Protein AF-A0A8S8Y607-F1 (afdb_monomer_lite)

Foldseek 3Di:
DPPFQWAWEWEQDPVGIDTDIDGLVVQLVVQVVAPQKWKDWQNDTDHSVVSNVDDDDSPIYIYIYHHPPDPPPAQWAWEWEDDPVGTDTDIDHLVVQLVVLVVAPQKWKAWQNDTDDSVCSSVDDDDSPIHIYIYHHPQDDPPADWEFEWEQDPVGTDTDTDHLSVQLVVQVVAPQKWKDKPNDTDHSVCSVVDPDDRPIYIYIYGHPPDDPPD

pLDDT: mean 80.17, std 11.96, range [39.75, 93.69]

Structure (mmCIF, N/CA/C/O backbone):
data_AF-A0A8S8Y607-F1
#
_entry.id   AF-A0A8S8Y607-F1
#
loop_
_atom_site.group_PDB
_atom_site.id
_atom_site.type_symbol
_atom_site.label_atom_id
_atom_site.label_alt_id
_a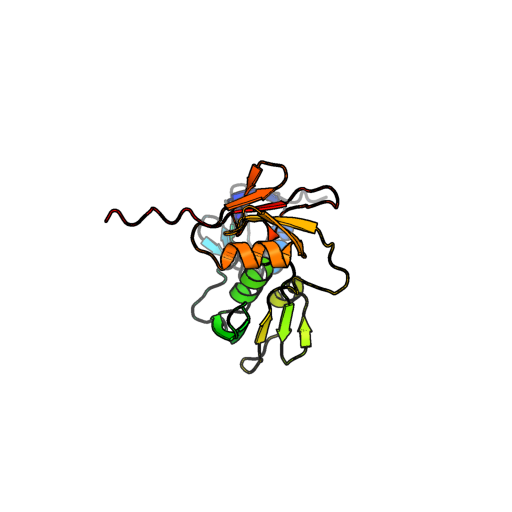tom_site.label_comp_id
_atom_site.label_asym_id
_atom_site.label_entity_id
_atom_site.label_seq_id
_atom_site.pdbx_PDB_ins_code
_atom_site.Cartn_x
_atom_site.Cartn_y
_atom_site.Cartn_z
_atom_site.occupancy
_atom_site.B_iso_or_equiv
_atom_site.auth_seq_id
_atom_site.auth_comp_id
_atom_site.auth_asym_id
_atom_site.auth_atom_id
_atom_site.pdbx_PDB_model_num
ATOM 1 N N . MET A 1 1 ? -14.374 25.260 38.589 1.00 39.75 1 MET A N 1
ATOM 2 C CA . MET A 1 1 ? -13.523 24.623 37.567 1.00 39.75 1 MET A CA 1
ATOM 3 C C . MET A 1 1 ? -13.148 23.270 38.139 1.00 39.75 1 MET A C 1
ATOM 5 O O . MET A 1 1 ? -12.442 23.243 39.138 1.00 39.75 1 MET A O 1
ATOM 9 N N . GLN A 1 2 ? -13.757 22.181 37.666 1.00 48.25 2 GLN A N 1
ATOM 10 C CA . GLN A 1 2 ? -13.318 20.843 38.071 1.00 48.25 2 GLN A CA 1
ATOM 11 C C . GLN A 1 2 ? -11.988 20.597 37.356 1.00 48.25 2 GLN A C 1
ATOM 13 O O . GLN A 1 2 ? -11.932 20.748 36.140 1.00 48.25 2 GLN A O 1
ATOM 18 N N . ASN A 1 3 ? -10.920 20.314 38.105 1.00 58.41 3 ASN A N 1
ATOM 19 C CA . ASN A 1 3 ? -9.689 19.809 37.502 1.00 58.41 3 ASN A CA 1
ATOM 20 C C . ASN A 1 3 ? -10.029 18.465 36.859 1.00 58.41 3 ASN A C 1
ATOM 22 O O . ASN A 1 3 ? -10.414 17.531 37.566 1.00 58.41 3 ASN A O 1
ATOM 26 N N . GLU A 1 4 ? -9.920 18.389 35.539 1.00 74.81 4 GLU A N 1
ATOM 27 C CA . GLU A 1 4 ? -10.047 17.134 34.812 1.00 74.81 4 GLU A CA 1
ATOM 28 C C . GLU A 1 4 ? -8.865 16.237 35.206 1.00 74.81 4 GLU A C 1
ATOM 30 O O . GLU A 1 4 ? -7.717 16.687 35.261 1.00 74.81 4 GLU A O 1
ATOM 35 N N . LYS A 1 5 ? -9.147 14.990 35.598 1.00 85.81 5 LYS A N 1
ATOM 36 C CA . LYS A 1 5 ? -8.093 14.039 35.964 1.00 85.81 5 LYS A CA 1
ATOM 37 C C . LYS A 1 5 ? -7.382 13.596 34.687 1.00 85.81 5 LYS A C 1
ATOM 39 O O . LYS A 1 5 ? -8.039 13.128 33.761 1.00 85.81 5 LYS A O 1
ATOM 44 N N . MET A 1 6 ? -6.058 13.720 34.680 1.00 89.81 6 MET A N 1
ATOM 45 C CA . MET A 1 6 ? -5.202 13.232 33.601 1.00 89.81 6 MET A CA 1
ATOM 46 C C . MET A 1 6 ? -4.661 11.853 33.956 1.00 89.81 6 MET A C 1
ATOM 48 O O . MET A 1 6 ? -4.299 11.604 35.109 1.00 89.81 6 MET A O 1
ATOM 52 N N . PHE A 1 7 ? -4.585 10.982 32.958 1.00 91.62 7 PHE A N 1
ATOM 53 C CA . PHE A 1 7 ? -4.083 9.623 33.082 1.00 91.62 7 PHE A CA 1
ATOM 54 C C . PHE A 1 7 ? -2.923 9.411 32.123 1.00 91.62 7 PHE A C 1
ATOM 56 O O . PHE A 1 7 ? -2.912 9.946 31.017 1.00 91.62 7 PHE A O 1
ATOM 63 N N . GLU A 1 8 ? -1.951 8.618 32.556 1.00 92.00 8 GLU A N 1
ATOM 64 C CA . GLU A 1 8 ? -0.870 8.147 31.703 1.00 92.00 8 GLU A CA 1
ATOM 65 C C . GLU A 1 8 ? -1.365 6.938 30.903 1.00 92.00 8 GLU A C 1
ATOM 67 O O . GLU A 1 8 ? -1.753 5.914 31.470 1.00 92.00 8 GLU A O 1
ATOM 72 N N . VAL A 1 9 ? -1.395 7.086 29.582 1.00 92.00 9 VAL A N 1
ATOM 73 C CA . VAL A 1 9 ? -1.952 6.102 28.656 1.00 92.00 9 VAL A CA 1
ATOM 74 C C . VAL A 1 9 ? -0.856 5.641 27.719 1.00 92.00 9 VAL A C 1
ATOM 76 O O . VAL A 1 9 ? -0.273 6.434 26.981 1.00 92.00 9 VAL A O 1
ATOM 79 N N . GLU A 1 10 ? -0.585 4.346 27.746 1.00 92.19 10 GLU A N 1
ATOM 80 C CA . GLU A 1 10 ? 0.323 3.693 26.812 1.00 92.19 10 GLU A CA 1
ATOM 81 C C . GLU A 1 10 ? -0.476 3.306 25.556 1.00 92.19 10 GLU A C 1
ATOM 83 O O . GLU A 1 10 ? -1.469 2.584 25.631 1.00 92.19 10 GLU A O 1
ATOM 88 N N . ILE A 1 11 ? -0.081 3.835 24.404 1.00 87.69 11 ILE A N 1
ATOM 89 C CA . ILE A 1 11 ? -0.738 3.660 23.112 1.00 87.69 11 ILE A CA 1
ATOM 90 C C . ILE A 1 11 ? 0.178 2.830 22.231 1.00 87.69 11 ILE A C 1
ATOM 92 O O . ILE A 1 11 ? 1.321 3.218 21.986 1.00 87.69 11 ILE A O 1
ATOM 96 N N . ALA A 1 12 ? -0.333 1.708 21.742 1.00 82.50 12 ALA A N 1
ATOM 97 C CA . ALA A 1 12 ? 0.341 0.949 20.703 1.00 82.50 12 ALA A CA 1
ATOM 98 C C . ALA A 1 12 ? -0.047 1.485 19.314 1.00 82.50 12 ALA A C 1
ATOM 100 O O . ALA A 1 12 ? -1.210 1.787 19.049 1.00 82.50 12 ALA A O 1
ATOM 101 N N . ASP A 1 13 ? 0.930 1.584 18.421 1.00 71.44 13 ASP A N 1
ATOM 102 C CA . ASP A 1 13 ? 0.754 1.885 17.003 1.00 71.44 13 ASP A CA 1
ATOM 103 C C . ASP A 1 13 ? 1.782 1.107 16.157 1.00 71.44 13 ASP A C 1
ATOM 105 O O . ASP A 1 13 ? 2.562 0.304 16.675 1.00 71.44 13 ASP A O 1
ATOM 109 N N . ALA A 1 14 ? 1.783 1.321 14.838 1.00 62.78 14 ALA A N 1
ATOM 110 C CA . ALA A 1 14 ? 2.696 0.639 13.916 1.00 62.78 14 ALA A CA 1
ATOM 111 C C . ALA A 1 14 ? 4.191 0.934 14.176 1.00 62.78 14 ALA A C 1
ATOM 113 O O . ALA A 1 14 ? 5.053 0.181 13.725 1.00 62.78 14 ALA A O 1
ATOM 114 N N . SER A 1 15 ? 4.513 2.014 14.897 1.00 67.50 15 SER A N 1
ATOM 115 C CA . SER A 1 15 ? 5.878 2.404 15.267 1.00 67.50 15 SER A CA 1
ATOM 116 C C . SER A 1 15 ? 6.326 1.861 16.631 1.00 67.50 15 SER A C 1
ATOM 118 O O . SER A 1 15 ? 7.519 1.906 16.943 1.00 67.50 15 SER A O 1
ATOM 120 N N . GLY A 1 16 ? 5.406 1.309 17.430 1.00 74.94 16 GLY A N 1
ATOM 121 C CA . GLY A 1 16 ? 5.688 0.720 18.737 1.00 74.94 16 GLY A CA 1
ATOM 122 C C . GLY A 1 16 ? 4.728 1.197 19.826 1.00 74.94 16 GLY A C 1
ATOM 123 O O . GLY A 1 16 ? 3.531 1.327 19.598 1.00 74.94 16 GLY A O 1
ATOM 124 N N . HIS A 1 17 ? 5.255 1.410 21.037 1.00 83.81 17 HIS A N 1
ATOM 125 C CA . HIS A 1 17 ? 4.486 1.907 22.181 1.00 83.81 17 HIS A CA 1
ATOM 126 C C . HIS A 1 17 ? 4.892 3.352 22.477 1.00 83.81 17 HIS A C 1
ATOM 128 O O . HIS A 1 17 ? 6.081 3.651 22.613 1.00 83.81 17 HIS A O 1
ATOM 134 N N . SER A 1 18 ? 3.909 4.235 22.613 1.00 86.75 18 SER A N 1
ATOM 135 C CA . SER A 1 18 ? 4.084 5.614 23.066 1.00 86.75 18 SER A CA 1
ATOM 136 C C . SER A 1 18 ? 3.295 5.845 24.349 1.00 86.75 18 SER A C 1
ATOM 138 O O . SER A 1 18 ? 2.297 5.178 24.592 1.00 86.75 18 SER A O 1
ATOM 140 N N . THR A 1 19 ? 3.726 6.789 25.180 1.00 91.25 19 THR A N 1
ATOM 141 C CA . THR A 1 19 ? 3.000 7.146 26.402 1.00 91.25 19 THR A CA 1
ATOM 142 C C . THR A 1 19 ? 2.546 8.591 26.321 1.00 91.25 19 THR A C 1
ATOM 144 O O . THR A 1 19 ? 3.351 9.488 26.071 1.00 91.25 19 THR A O 1
ATOM 147 N N . VAL A 1 20 ? 1.253 8.820 26.529 1.00 91.06 20 VAL A N 1
ATOM 148 C CA . VAL A 1 20 ? 0.612 10.131 26.404 1.00 91.06 20 VAL A CA 1
ATOM 149 C C . VAL A 1 20 ? -0.239 10.390 27.638 1.00 91.06 20 VAL A C 1
ATOM 151 O O . VAL A 1 20 ? -0.876 9.478 28.158 1.00 91.06 20 VAL A O 1
ATOM 154 N N . GLN A 1 21 ? -0.261 11.636 28.111 1.00 91.62 21 GLN A N 1
ATOM 155 C CA . GLN A 1 21 ? -1.230 12.042 29.122 1.00 91.62 21 GLN A CA 1
ATOM 156 C C . GLN A 1 21 ? -2.506 12.545 28.469 1.00 91.62 21 GLN A C 1
ATOM 158 O O . GLN A 1 21 ? -2.448 13.427 27.615 1.00 91.62 21 GLN A O 1
ATOM 163 N N . MET A 1 22 ? -3.638 11.999 28.894 1.00 91.44 22 MET A N 1
ATOM 164 C CA . MET A 1 22 ? -4.950 12.376 28.379 1.00 91.44 22 MET A CA 1
ATOM 165 C C . MET A 1 22 ? -6.030 12.237 29.452 1.00 91.44 22 MET A C 1
ATOM 167 O O . MET A 1 22 ? -5.858 11.519 30.444 1.00 91.44 22 MET A O 1
ATOM 171 N N . SER A 1 23 ? -7.127 12.960 29.275 1.00 91.44 23 SER A N 1
ATOM 172 C CA . SER A 1 23 ? -8.298 12.881 30.136 1.00 91.44 23 SER A CA 1
ATOM 173 C C . SER A 1 23 ? -9.105 11.610 29.861 1.00 91.44 23 SER A C 1
ATOM 175 O O . SER A 1 23 ? -8.978 10.972 28.818 1.00 91.44 23 SER A O 1
ATOM 177 N N . GLN A 1 24 ? -9.974 11.232 30.798 1.00 89.56 24 GLN A N 1
ATOM 178 C CA . GLN A 1 24 ? -10.873 10.085 30.623 1.00 89.56 24 GLN A CA 1
ATOM 179 C C . GLN A 1 24 ? -11.760 10.208 29.374 1.00 89.56 24 GLN A C 1
ATOM 181 O O . GLN A 1 24 ? -12.001 9.212 28.692 1.00 89.56 24 GLN A O 1
ATOM 186 N N . ASN A 1 25 ? -12.205 11.426 29.055 1.00 88.50 25 ASN A N 1
ATOM 187 C CA . ASN A 1 25 ? -13.008 11.687 27.864 1.00 88.50 25 ASN A CA 1
ATOM 188 C C . ASN A 1 25 ? -12.175 11.506 26.592 1.00 88.50 25 ASN A C 1
ATOM 190 O O . ASN A 1 25 ? -12.620 10.831 25.670 1.00 88.50 25 ASN A O 1
ATOM 194 N N . GLU A 1 26 ? -10.946 12.026 26.571 1.00 89.81 26 GLU A N 1
ATOM 195 C CA . GLU A 1 26 ? -10.028 11.870 25.436 1.00 89.81 26 GLU A CA 1
ATOM 196 C C . GLU A 1 26 ? -9.687 10.393 25.172 1.00 89.81 26 GLU A C 1
ATOM 198 O O . GLU A 1 26 ? -9.604 9.974 24.018 1.00 89.81 26 GLU A O 1
ATOM 203 N N . ILE A 1 27 ? -9.553 9.574 26.224 1.00 89.38 27 ILE A N 1
ATOM 204 C CA . ILE A 1 27 ? -9.366 8.117 26.093 1.00 89.38 27 ILE A CA 1
ATOM 205 C C . ILE A 1 27 ? -10.571 7.487 25.399 1.00 89.38 27 ILE A C 1
ATOM 207 O O . ILE A 1 27 ? -10.403 6.721 24.449 1.00 89.38 27 ILE A O 1
ATOM 211 N N . ALA A 1 28 ? -11.780 7.794 25.878 1.00 88.12 28 ALA A N 1
ATOM 212 C CA . ALA A 1 28 ? -13.013 7.249 25.325 1.00 88.12 28 ALA A CA 1
ATOM 213 C C . ALA A 1 28 ? -13.214 7.692 23.868 1.00 88.12 28 ALA A C 1
ATOM 215 O O . ALA A 1 28 ? -13.552 6.871 23.018 1.00 88.12 28 ALA A O 1
ATOM 216 N N . GLU A 1 29 ? -12.962 8.961 23.549 1.00 87.62 29 GLU A N 1
ATOM 217 C CA . GLU A 1 29 ? -13.025 9.471 22.178 1.00 87.62 29 GLU A CA 1
ATOM 218 C C . GLU A 1 29 ? -12.033 8.749 21.270 1.00 87.62 29 GLU A C 1
ATOM 220 O O . GLU A 1 29 ? -12.426 8.226 20.227 1.00 87.62 29 GLU A O 1
ATOM 225 N N . LYS A 1 30 ? -10.767 8.637 21.686 1.00 85.94 30 LYS A N 1
ATOM 226 C CA . LYS A 1 30 ? -9.731 7.984 20.882 1.00 85.94 30 LYS A CA 1
ATOM 227 C C . LYS A 1 30 ? -10.024 6.499 20.654 1.00 85.94 30 LYS A C 1
ATOM 229 O O . LYS A 1 30 ? -9.826 5.991 19.551 1.00 85.94 30 LYS A O 1
ATOM 234 N N . ALA A 1 31 ? -10.541 5.818 21.676 1.00 84.31 31 ALA A N 1
ATOM 235 C CA . ALA A 1 31 ? -10.954 4.422 21.583 1.00 84.31 31 ALA A CA 1
ATOM 236 C C . ALA A 1 31 ? -12.177 4.220 20.669 1.00 84.31 31 ALA A C 1
ATOM 238 O O . ALA A 1 31 ? -12.252 3.202 19.992 1.00 84.31 31 ALA A O 1
ATOM 239 N N . ASN A 1 32 ? -13.108 5.180 20.611 1.00 82.19 32 ASN A N 1
ATOM 240 C CA . ASN A 1 32 ? -14.267 5.124 19.710 1.00 82.19 32 ASN A CA 1
ATOM 241 C C . ASN A 1 32 ? -13.932 5.528 18.264 1.00 82.19 32 ASN A C 1
ATOM 243 O O . ASN A 1 32 ? -14.584 5.053 17.339 1.00 82.19 32 ASN A O 1
ATOM 247 N N . GLN A 1 33 ? -12.930 6.387 18.053 1.00 78.69 33 GLN A N 1
ATOM 248 C CA . GLN A 1 33 ? -12.464 6.781 16.716 1.00 78.69 33 GLN A CA 1
ATOM 249 C C . GLN A 1 33 ? -11.759 5.639 15.978 1.00 78.69 33 GLN A C 1
ATOM 251 O O . GLN A 1 33 ? -11.760 5.607 14.751 1.00 78.69 33 GLN A O 1
ATOM 256 N N . THR A 1 34 ? -11.154 4.705 16.713 1.00 68.50 34 THR A N 1
ATOM 257 C CA . THR A 1 34 ? -10.397 3.598 16.124 1.00 68.50 34 THR A CA 1
ATOM 258 C C . THR A 1 34 ? -11.233 2.325 16.168 1.00 68.50 34 THR A C 1
ATOM 260 O O . THR A 1 34 ? -11.416 1.716 17.223 1.00 68.50 34 THR A O 1
ATOM 263 N N . GLN A 1 35 ? -11.761 1.905 15.017 1.00 66.56 35 GLN A N 1
ATOM 264 C CA . GLN A 1 35 ? -12.610 0.719 14.955 1.00 66.56 35 GLN A CA 1
ATOM 265 C C . GLN A 1 35 ? -11.850 -0.530 15.428 1.00 66.56 35 GLN A C 1
ATOM 267 O O . GLN A 1 35 ? -10.749 -0.831 14.972 1.00 66.56 35 GLN A O 1
ATOM 272 N N . GLY A 1 36 ? -12.444 -1.255 16.379 1.00 69.00 36 GLY A N 1
ATOM 273 C CA . GLY A 1 36 ? -11.864 -2.476 16.938 1.00 69.00 36 GLY A CA 1
ATOM 274 C C . GLY A 1 36 ? -10.778 -2.260 17.995 1.00 69.00 36 GLY A C 1
ATOM 275 O O . GLY A 1 36 ? -10.219 -3.253 18.454 1.00 69.00 36 GLY A O 1
ATOM 276 N N . SER A 1 37 ? -10.488 -1.020 18.411 1.00 79.06 37 SER A N 1
ATOM 277 C CA . SER A 1 37 ? -9.513 -0.756 19.473 1.00 79.06 37 SER A CA 1
ATOM 278 C C . SER A 1 37 ? -9.870 -1.435 20.791 1.00 79.06 37 SER A C 1
ATOM 280 O O . SER A 1 37 ? -11.026 -1.476 21.213 1.00 79.06 37 SER A O 1
ATOM 282 N N . TRP A 1 38 ? -8.847 -1.955 21.464 1.00 84.94 38 TRP A N 1
ATOM 283 C CA . TRP A 1 38 ? -8.974 -2.571 22.780 1.00 84.94 38 TRP A CA 1
ATOM 284 C C . TRP A 1 38 ? -8.382 -1.645 23.820 1.00 84.94 38 TRP A C 1
ATOM 286 O O . TRP A 1 38 ? -7.246 -1.194 23.678 1.00 84.94 38 TRP A O 1
ATOM 296 N N . VAL A 1 39 ? -9.123 -1.398 24.894 1.00 90.00 39 VAL A N 1
ATOM 297 C CA . VAL A 1 39 ? -8.599 -0.631 26.016 1.00 90.00 39 VAL A CA 1
ATOM 298 C C . VAL A 1 39 ? -8.455 -1.537 27.219 1.00 90.00 39 VAL A C 1
ATOM 300 O O . VAL A 1 39 ? -9.387 -2.236 27.604 1.00 90.00 39 VAL A O 1
ATOM 303 N N . PHE A 1 40 ? -7.275 -1.520 27.823 1.00 91.44 40 PHE A N 1
ATOM 304 C CA . PHE A 1 40 ? -7.005 -2.217 29.064 1.00 91.44 40 PHE A CA 1
ATOM 305 C C . PHE A 1 40 ? -6.885 -1.213 30.196 1.00 91.44 40 PHE A C 1
ATOM 307 O O . PHE A 1 40 ? -6.100 -0.270 30.106 1.00 91.44 40 PHE A O 1
ATOM 314 N N . VAL A 1 41 ? -7.606 -1.455 31.284 1.00 92.19 41 VAL A N 1
ATOM 315 C CA . VAL A 1 41 ? -7.437 -0.739 32.547 1.00 92.19 41 VAL A CA 1
ATOM 316 C C . VAL A 1 41 ? -7.004 -1.749 33.595 1.00 92.19 41 VAL A C 1
ATOM 318 O O . VAL A 1 41 ? -7.711 -2.720 33.850 1.00 92.19 41 VAL A O 1
ATOM 321 N N . ASN A 1 42 ? -5.824 -1.549 34.184 1.00 90.88 42 ASN A N 1
ATOM 322 C CA . ASN A 1 42 ? -5.221 -2.482 35.144 1.00 90.88 42 ASN A CA 1
ATOM 323 C C . ASN A 1 42 ? -5.214 -3.931 34.621 1.00 90.88 42 ASN A C 1
ATOM 325 O O . ASN A 1 42 ? -5.592 -4.867 35.320 1.00 90.88 42 ASN A O 1
ATOM 329 N N . ASP A 1 43 ? -4.809 -4.087 33.358 1.00 89.69 43 ASP A N 1
ATOM 330 C CA . ASP A 1 43 ? -4.714 -5.360 32.633 1.00 89.69 43 ASP A CA 1
ATOM 331 C C . ASP A 1 43 ? -6.056 -6.068 32.363 1.00 89.69 43 ASP A C 1
ATOM 333 O O . ASP A 1 43 ? -6.071 -7.181 31.837 1.00 89.69 43 ASP A O 1
ATOM 337 N N . GLN A 1 44 ? -7.187 -5.416 32.643 1.00 87.50 44 GLN A N 1
ATOM 338 C CA . GLN A 1 44 ? -8.517 -5.896 32.273 1.00 87.50 44 GLN A CA 1
ATOM 339 C C . GLN A 1 44 ? -9.013 -5.192 31.017 1.00 87.50 44 GLN A C 1
ATOM 341 O O . GLN A 1 44 ? -8.921 -3.972 30.920 1.00 87.50 44 GLN A O 1
ATOM 346 N N . LEU A 1 45 ? -9.555 -5.959 30.070 1.00 88.56 45 LEU A N 1
ATOM 347 C CA . LEU A 1 45 ? -10.177 -5.417 28.866 1.00 88.56 45 LEU A CA 1
ATOM 348 C C . LEU A 1 45 ? -11.488 -4.706 29.229 1.00 88.56 45 LEU A C 1
ATOM 350 O O . LEU A 1 45 ? -12.353 -5.293 29.880 1.00 88.56 45 LEU A O 1
ATOM 354 N N . VAL A 1 46 ? -11.629 -3.462 28.782 1.00 88.38 46 VAL A N 1
ATOM 355 C CA . VAL A 1 46 ? -12.791 -2.594 28.997 1.00 88.38 46 VAL A CA 1
ATOM 356 C C . VAL A 1 46 ? -13.258 -2.069 27.641 1.00 88.38 46 VAL A C 1
ATOM 358 O O . VAL A 1 46 ? -12.439 -1.758 26.772 1.00 88.38 46 VAL A O 1
ATOM 361 N N . SER A 1 47 ? -14.573 -1.986 27.434 1.00 82.38 47 SER A N 1
ATOM 362 C CA . SER A 1 47 ? -15.114 -1.409 26.203 1.00 82.38 47 SER A CA 1
ATOM 363 C C . SER A 1 47 ? -14.920 0.112 26.178 1.00 82.38 47 SER A C 1
ATOM 365 O O . SER A 1 47 ? -14.936 0.770 27.218 1.00 82.38 47 SER A O 1
ATOM 367 N N . ALA A 1 48 ? -14.770 0.694 24.986 1.00 77.50 48 ALA A N 1
ATOM 368 C CA . ALA A 1 48 ? -14.616 2.143 24.828 1.00 77.50 48 ALA A CA 1
ATOM 369 C C . ALA A 1 48 ? -15.801 2.938 25.414 1.00 77.50 48 ALA A C 1
ATOM 371 O O . ALA A 1 48 ? -15.619 4.050 25.906 1.00 77.50 48 ALA A O 1
ATOM 372 N N . THR A 1 49 ? -17.006 2.360 25.387 1.00 78.69 49 THR A N 1
ATOM 373 C CA . THR A 1 49 ? -18.222 2.962 25.947 1.00 78.69 49 THR A CA 1
ATOM 374 C C . THR A 1 49 ? -18.209 2.954 27.474 1.00 78.69 49 THR A C 1
ATOM 376 O O . THR A 1 49 ? -18.555 3.959 28.089 1.00 78.69 49 THR A O 1
ATOM 379 N N . ASP A 1 50 ? -17.740 1.866 28.091 1.00 85.25 50 ASP A N 1
ATOM 380 C CA . ASP A 1 50 ? -17.729 1.729 29.552 1.00 85.25 50 ASP A CA 1
ATOM 381 C C . ASP A 1 50 ? -16.683 2.636 30.215 1.00 85.25 50 ASP A C 1
ATOM 383 O O . ASP A 1 50 ? -16.843 3.027 31.372 1.00 85.25 50 ASP A O 1
ATOM 387 N N . ILE A 1 51 ? -15.624 3.020 29.490 1.00 85.38 51 ILE A N 1
ATOM 388 C CA . ILE A 1 51 ? -14.573 3.903 30.017 1.00 85.38 51 ILE A CA 1
ATOM 389 C C . ILE A 1 51 ? -15.129 5.236 30.475 1.00 85.38 51 ILE A C 1
ATOM 391 O O . ILE A 1 51 ? -14.697 5.712 31.518 1.00 85.38 51 ILE A O 1
ATOM 395 N N . ALA A 1 52 ? 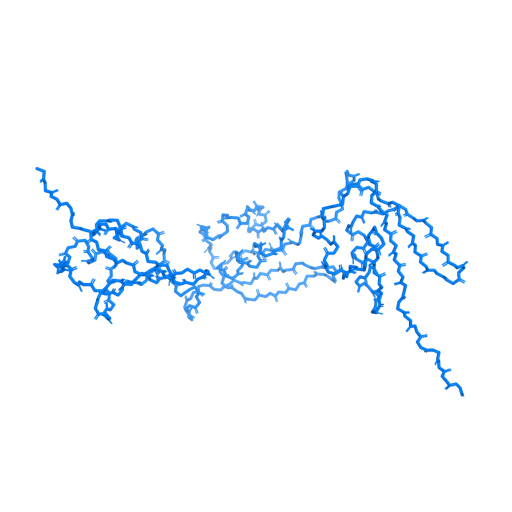-16.059 5.840 29.735 1.00 81.94 52 ALA A N 1
ATOM 396 C CA . ALA A 1 52 ? -16.583 7.165 30.066 1.00 81.94 52 ALA A CA 1
ATOM 397 C C . ALA A 1 52 ? -17.297 7.189 31.431 1.00 81.94 52 ALA A C 1
ATOM 399 O O . ALA A 1 52 ? -17.299 8.212 32.114 1.00 81.94 52 ALA A O 1
ATOM 400 N N . GLU A 1 53 ? -17.855 6.052 31.851 1.00 84.31 53 GLU A N 1
ATOM 401 C CA . GLU A 1 53 ? -18.601 5.907 33.105 1.00 84.31 53 GLU A CA 1
ATOM 402 C C . GLU A 1 53 ? -17.789 5.214 34.212 1.00 84.31 53 GLU A C 1
ATOM 404 O O . GLU A 1 53 ? -18.219 5.152 35.368 1.00 84.31 53 GLU A O 1
ATOM 409 N N . MET A 1 54 ? -16.596 4.702 33.892 1.00 86.19 54 MET A N 1
ATOM 410 C CA . MET A 1 54 ? -15.785 3.948 34.839 1.00 86.19 54 MET A CA 1
ATOM 411 C C . MET A 1 54 ? -15.181 4.849 35.922 1.00 86.19 54 MET A C 1
ATOM 413 O O . MET A 1 54 ? -14.690 5.949 35.665 1.00 86.19 54 MET A O 1
ATOM 417 N N . ASN A 1 55 ? -15.153 4.363 37.163 1.00 86.75 55 ASN A N 1
ATOM 418 C CA . ASN A 1 55 ? -14.478 5.072 38.247 1.00 86.75 55 ASN A CA 1
ATOM 419 C C . ASN A 1 55 ? -12.964 4.819 38.189 1.00 86.75 55 ASN A C 1
ATOM 421 O O . ASN A 1 55 ? -12.465 3.856 38.770 1.00 86.75 55 ASN A O 1
ATOM 425 N N . LEU A 1 56 ? -12.243 5.684 37.475 1.00 85.38 56 LEU A N 1
ATOM 426 C CA . LEU A 1 56 ? -10.792 5.608 37.344 1.00 85.38 56 LEU A CA 1
ATOM 427 C C . LEU A 1 56 ? -10.073 6.253 38.541 1.00 85.38 56 LEU A C 1
ATOM 429 O O . LEU A 1 56 ? -10.278 7.424 38.894 1.00 85.38 56 LEU A O 1
ATOM 433 N N . GLU A 1 57 ? -9.162 5.490 39.140 1.00 86.56 57 GLU A N 1
ATOM 434 C CA . GLU A 1 57 ? -8.238 5.984 40.160 1.00 86.56 57 GLU A CA 1
ATOM 435 C C . GLU A 1 57 ? -6.994 6.601 39.512 1.00 86.56 57 GLU A C 1
ATOM 437 O O . GLU A 1 57 ? -6.568 6.168 38.444 1.00 86.56 57 GLU A O 1
ATOM 442 N N . ALA A 1 58 ? -6.369 7.582 40.170 1.00 78.88 58 ALA A N 1
ATOM 443 C CA . ALA A 1 58 ? -5.216 8.312 39.624 1.00 78.88 58 ALA A CA 1
ATOM 444 C C . ALA A 1 58 ? -3.986 7.426 39.320 1.00 78.88 58 ALA A C 1
ATOM 446 O O . ALA A 1 58 ? -3.106 7.849 38.582 1.00 78.88 58 ALA A O 1
ATOM 447 N N . GLY A 1 59 ? -3.922 6.215 39.886 1.00 81.69 59 GLY A N 1
ATOM 448 C CA . GLY A 1 59 ? -2.871 5.226 39.621 1.00 81.69 59 GLY A CA 1
ATOM 449 C C . GLY A 1 59 ? -3.265 4.133 38.626 1.00 81.69 59 GLY A C 1
ATOM 450 O O . GLY A 1 59 ? -2.566 3.127 38.541 1.00 81.69 59 GLY A O 1
ATOM 451 N N . SER A 1 60 ? -4.393 4.277 37.924 1.00 88.50 60 SER A N 1
ATOM 452 C CA . SER A 1 60 ? -4.851 3.269 36.963 1.00 88.50 60 SER A CA 1
ATOM 453 C C . SER A 1 60 ? -3.882 3.185 35.788 1.00 88.50 60 SER A C 1
ATOM 455 O O . SER A 1 60 ? -3.589 4.198 35.155 1.00 88.50 60 SER A O 1
ATOM 457 N N . ARG A 1 61 ? -3.414 1.976 35.466 1.00 90.62 61 ARG A N 1
ATOM 458 C CA . ARG A 1 61 ? -2.616 1.736 34.261 1.00 90.62 61 ARG A CA 1
ATOM 459 C C . ARG A 1 61 ? -3.555 1.564 33.079 1.00 90.62 61 ARG A C 1
ATOM 461 O O . ARG A 1 61 ? -4.326 0.605 33.061 1.00 90.62 61 ARG A O 1
ATOM 468 N N . ILE A 1 62 ? -3.461 2.450 32.094 1.00 92.31 62 ILE A N 1
ATOM 469 C CA . ILE A 1 62 ? -4.322 2.419 30.912 1.00 92.31 62 ILE A CA 1
ATOM 470 C C . ILE A 1 62 ? -3.472 2.106 29.682 1.00 92.31 62 ILE A C 1
ATOM 472 O O . ILE A 1 62 ? -2.441 2.739 29.453 1.00 92.31 62 ILE A O 1
ATOM 476 N N . ARG A 1 63 ? -3.899 1.113 28.899 1.00 90.88 63 ARG A N 1
ATOM 477 C CA . ARG A 1 63 ? -3.288 0.757 27.614 1.00 90.88 63 ARG A CA 1
ATOM 478 C C . ARG A 1 63 ? -4.331 0.790 26.513 1.00 90.88 63 ARG A C 1
ATOM 480 O O . ARG A 1 63 ? -5.353 0.121 26.632 1.00 90.88 63 ARG A O 1
ATOM 487 N N . LEU A 1 64 ? -4.065 1.537 25.451 1.00 88.88 64 LEU A N 1
ATOM 488 C CA . LEU A 1 64 ? -4.896 1.593 24.257 1.00 88.88 64 LEU A CA 1
ATOM 489 C C . LEU A 1 64 ? -4.181 0.839 23.138 1.00 88.88 64 LEU A C 1
ATOM 491 O O . LEU A 1 64 ? -3.100 1.225 22.697 1.00 88.88 64 LEU A O 1
ATOM 495 N N . MET A 1 65 ? -4.788 -0.257 22.702 1.00 84.56 65 MET A N 1
ATOM 496 C CA . MET A 1 65 ? -4.288 -1.095 21.622 1.00 84.56 65 MET A CA 1
ATOM 497 C C . MET A 1 65 ? -5.102 -0.823 20.350 1.00 84.56 65 MET A C 1
ATOM 499 O O . MET A 1 65 ? -6.332 -0.680 20.429 1.00 84.56 65 MET A O 1
ATOM 503 N N . PRO A 1 66 ? -4.459 -0.770 19.172 1.00 76.38 66 PRO A N 1
ATOM 504 C CA . PRO A 1 66 ? -5.177 -0.739 17.910 1.00 76.38 66 PRO A CA 1
ATOM 505 C C . PRO A 1 66 ? -5.941 -2.055 17.754 1.00 76.38 66 PRO A C 1
ATOM 507 O O . PRO A 1 66 ? -5.561 -3.081 18.329 1.00 76.38 66 PRO A O 1
ATOM 510 N N . GLY A 1 67 ? -7.036 -2.028 16.999 1.00 68.06 67 GLY A N 1
ATOM 511 C CA . GLY A 1 67 ? -7.757 -3.257 16.704 1.00 68.06 67 GLY A CA 1
ATOM 512 C C . GLY A 1 67 ? -6.865 -4.269 15.995 1.00 68.06 67 GLY A C 1
ATOM 513 O O . GLY A 1 67 ? -6.029 -3.908 15.167 1.00 68.06 67 GLY A O 1
ATOM 514 N N . LEU A 1 68 ? -7.044 -5.551 16.319 1.00 60.03 68 LEU A N 1
ATOM 515 C CA . LEU A 1 68 ? -6.469 -6.627 15.520 1.00 60.03 68 LEU A CA 1
ATOM 516 C C . LEU A 1 68 ? -7.173 -6.636 14.158 1.00 60.03 68 LEU A C 1
ATOM 518 O O . LEU A 1 68 ? -8.241 -7.230 14.000 1.00 60.03 68 LEU A O 1
ATOM 522 N N . VAL A 1 69 ? -6.577 -5.968 13.173 1.00 55.34 69 VAL A N 1
ATOM 523 C CA . VAL A 1 69 ? -6.980 -6.044 11.765 1.00 55.34 69 VAL A CA 1
ATOM 524 C C . VAL A 1 69 ? -6.582 -7.414 11.207 1.00 55.34 69 VAL A C 1
ATOM 526 O O . VAL A 1 69 ? -5.549 -7.583 10.577 1.00 55.34 69 VAL A O 1
ATOM 529 N N . GLY A 1 70 ? -7.354 -8.445 11.545 1.00 50.91 70 GLY A N 1
ATOM 530 C CA . GLY A 1 70 ? -7.058 -9.816 11.113 1.00 50.91 70 GLY A CA 1
ATOM 531 C C . GLY A 1 70 ? -7.799 -10.922 11.860 1.00 50.91 70 GLY A C 1
ATOM 532 O O . GLY A 1 70 ? -7.369 -12.074 11.829 1.00 50.91 70 GLY A O 1
ATOM 533 N N . GLY A 1 71 ? -8.886 -10.601 12.570 1.00 44.88 71 GLY A N 1
ATOM 534 C CA . GLY A 1 71 ? -9.751 -11.629 13.144 1.00 44.88 71 GLY A CA 1
ATOM 535 C C . GLY A 1 71 ? -10.333 -12.525 12.046 1.00 44.88 71 GLY A C 1
ATOM 536 O O . GLY A 1 71 ? -10.718 -12.040 10.987 1.00 44.88 71 GLY A O 1
ATOM 537 N N . GLN A 1 72 ? -10.423 -13.825 12.322 1.00 52.69 72 GLN A N 1
ATOM 538 C CA . GLN A 1 72 ? -10.874 -14.893 11.416 1.00 52.69 72 GLN A CA 1
ATOM 539 C C . GLN A 1 72 ? -12.290 -14.686 10.821 1.00 52.69 72 GLN A C 1
ATOM 541 O O . GLN A 1 72 ? -12.665 -15.400 9.895 1.00 52.69 72 GLN A O 1
ATOM 546 N N . ASP A 1 73 ? -13.036 -13.694 11.324 1.00 55.66 73 ASP A N 1
ATOM 547 C CA . ASP A 1 73 ? -14.395 -13.318 10.918 1.00 55.66 73 ASP A CA 1
ATOM 548 C C . ASP A 1 73 ? -14.471 -12.001 10.112 1.00 55.66 73 ASP A C 1
ATOM 550 O O . ASP A 1 73 ? -15.567 -11.542 9.784 1.00 55.66 73 ASP A O 1
ATOM 554 N N . ALA A 1 74 ? -13.340 -11.355 9.798 1.00 66.44 74 ALA A N 1
ATOM 555 C CA . ALA A 1 74 ? -13.346 -10.184 8.923 1.00 66.44 74 ALA A CA 1
ATOM 556 C C . ALA A 1 74 ? -13.758 -10.599 7.494 1.00 66.44 74 ALA A C 1
ATOM 558 O O . ALA A 1 74 ? -13.219 -11.583 6.975 1.00 66.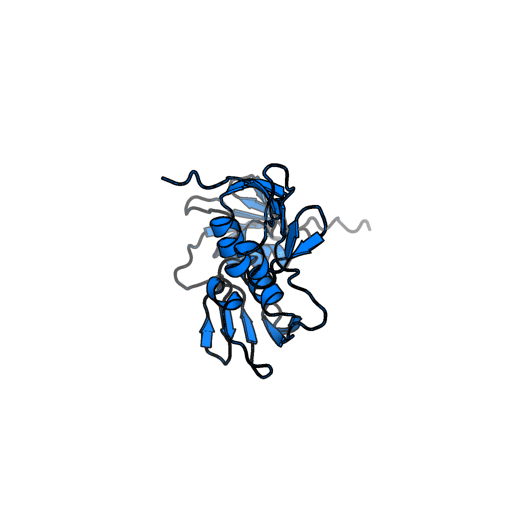44 74 ALA A O 1
ATOM 559 N N . PRO A 1 75 ? -14.681 -9.869 6.833 1.00 77.12 75 PRO A N 1
ATOM 560 C CA . PRO A 1 75 ? -15.036 -10.139 5.447 1.00 77.12 75 PRO A CA 1
ATOM 561 C C . PRO A 1 75 ? -13.785 -10.169 4.569 1.00 77.12 75 PRO A C 1
ATOM 563 O O . PRO A 1 75 ? -12.954 -9.257 4.605 1.00 77.12 75 PRO A O 1
ATOM 566 N N . THR A 1 76 ? -13.649 -11.244 3.799 1.00 84.50 76 THR A N 1
ATOM 567 C CA . THR A 1 76 ? -12.581 -11.390 2.814 1.00 84.50 76 THR A CA 1
ATOM 568 C C . THR A 1 76 ? -13.151 -11.196 1.424 1.00 84.50 76 THR A C 1
ATOM 570 O O . THR A 1 76 ? -14.291 -11.566 1.142 1.00 84.50 76 THR A O 1
ATOM 573 N N . PHE A 1 77 ? -12.338 -10.614 0.554 1.00 88.12 77 PHE A N 1
ATOM 574 C CA . PHE A 1 77 ? -12.699 -10.295 -0.814 1.00 88.12 77 PHE A CA 1
ATOM 575 C C . PHE A 1 77 ? -11.694 -10.935 -1.759 1.00 88.12 77 PHE A C 1
ATOM 577 O O . PHE A 1 77 ? -10.503 -11.037 -1.449 1.00 88.12 77 PHE A O 1
ATOM 584 N N . VAL A 1 78 ? -12.170 -11.346 -2.932 1.00 90.69 78 VAL A N 1
ATOM 585 C CA . VAL A 1 78 ? -11.290 -11.718 -4.039 1.00 90.69 78 VAL A CA 1
ATOM 586 C C . VAL A 1 78 ? -10.825 -10.428 -4.707 1.00 90.69 78 VAL A C 1
ATOM 588 O O . VAL A 1 78 ? -11.624 -9.690 -5.283 1.00 90.69 78 VAL A O 1
ATOM 591 N N . VAL A 1 79 ? -9.529 -10.152 -4.614 1.00 91.50 79 VAL A N 1
ATOM 592 C CA . VAL A 1 79 ? -8.888 -8.985 -5.215 1.00 91.50 79 VAL A CA 1
ATOM 593 C C . VAL A 1 79 ? -8.086 -9.432 -6.429 1.00 91.50 79 VAL A C 1
ATOM 595 O O . VAL A 1 79 ? -7.175 -10.254 -6.318 1.00 91.50 79 VAL A O 1
ATOM 598 N N . GLU A 1 80 ? -8.390 -8.851 -7.585 1.00 91.69 80 GLU A N 1
ATOM 599 C CA . GLU A 1 80 ? -7.620 -9.031 -8.814 1.00 91.69 80 GLU A CA 1
ATOM 600 C C . GLU A 1 80 ? -6.432 -8.058 -8.823 1.00 91.69 80 GLU A C 1
ATOM 602 O O . GLU A 1 80 ? -6.592 -6.844 -8.930 1.00 91.69 80 GLU A O 1
ATOM 607 N N . ILE A 1 81 ? -5.221 -8.576 -8.683 1.00 88.81 81 ILE A N 1
ATOM 608 C CA . ILE A 1 81 ? -3.983 -7.805 -8.615 1.00 88.81 81 ILE A CA 1
ATOM 609 C C . ILE A 1 81 ? -3.294 -7.874 -9.968 1.00 88.81 81 ILE A C 1
ATOM 611 O O . ILE A 1 81 ? -2.942 -8.959 -10.430 1.00 88.81 81 ILE A O 1
ATOM 615 N N . ALA A 1 82 ? -3.060 -6.719 -10.584 1.00 83.25 82 ALA A N 1
ATOM 616 C CA . ALA A 1 82 ? -2.211 -6.654 -11.764 1.00 83.25 82 ALA A CA 1
ATOM 617 C C . ALA A 1 82 ? -0.730 -6.548 -11.384 1.00 83.25 82 ALA A C 1
ATOM 619 O O . ALA A 1 82 ? -0.341 -5.910 -10.398 1.00 83.25 82 ALA A O 1
ATOM 620 N N . ASP A 1 83 ? 0.097 -7.151 -12.220 1.00 72.44 83 ASP A N 1
ATOM 621 C CA . ASP A 1 83 ? 1.537 -6.966 -12.266 1.00 72.44 83 ASP A CA 1
ATOM 622 C C . ASP A 1 83 ? 2.014 -6.936 -13.727 1.00 72.44 83 ASP A C 1
ATOM 624 O O . ASP A 1 83 ? 1.216 -6.972 -14.666 1.00 72.44 83 ASP A O 1
ATOM 628 N N . SER A 1 84 ? 3.326 -6.837 -13.935 1.00 61.78 84 SER A N 1
ATOM 629 C CA . SER A 1 84 ? 3.930 -6.793 -15.272 1.00 61.78 84 SER A CA 1
ATOM 630 C C . SER A 1 84 ? 3.758 -8.087 -16.081 1.00 61.78 84 SER A C 1
ATOM 632 O O . SER A 1 84 ? 4.056 -8.106 -17.273 1.00 61.78 84 SER A O 1
ATOM 634 N N . THR A 1 85 ? 3.286 -9.171 -15.461 1.00 64.62 85 THR A N 1
ATOM 635 C CA . THR A 1 85 ? 3.092 -10.486 -16.085 1.00 64.62 85 THR A CA 1
ATOM 636 C C . THR A 1 85 ? 1.621 -10.833 -16.325 1.00 64.62 85 THR A C 1
ATOM 638 O O . THR A 1 85 ? 1.337 -11.801 -17.034 1.00 64.62 85 THR A O 1
ATOM 641 N N . GLY A 1 86 ? 0.687 -10.038 -15.796 1.00 75.50 86 GLY A N 1
ATOM 642 C CA . GLY A 1 86 ? -0.750 -10.201 -15.998 1.00 75.50 86 GLY A CA 1
ATOM 643 C C . GLY A 1 86 ? -1.562 -9.916 -14.737 1.00 75.50 86 GLY A C 1
ATOM 644 O O . GLY A 1 86 ? -1.249 -9.008 -13.970 1.00 75.50 86 GLY A O 1
ATOM 645 N N . HIS A 1 87 ? -2.634 -10.689 -14.545 1.00 82.94 87 HIS A N 1
ATOM 646 C CA . HIS A 1 87 ? -3.530 -10.584 -13.395 1.00 82.94 87 HIS A CA 1
ATOM 647 C C . HIS A 1 87 ? -3.440 -11.840 -12.530 1.00 82.94 87 HIS A C 1
ATOM 649 O O . HIS A 1 87 ? -3.460 -12.963 -13.037 1.00 82.94 87 HIS A O 1
ATOM 655 N N . THR A 1 88 ? -3.379 -11.645 -11.219 1.00 86.25 88 THR A N 1
ATOM 656 C CA . THR A 1 88 ? -3.455 -12.703 -10.211 1.00 86.25 88 THR A CA 1
ATOM 657 C C . THR A 1 88 ? -4.610 -12.419 -9.265 1.00 86.25 88 THR A C 1
ATOM 659 O O . THR A 1 88 ? -4.930 -11.266 -9.003 1.00 86.25 88 THR A O 1
ATOM 662 N N . GLU A 1 89 ? -5.255 -13.454 -8.744 1.00 90.38 89 GLU A N 1
ATOM 663 C CA . GLU A 1 89 ? -6.285 -13.292 -7.718 1.00 90.38 89 GLU A CA 1
ATOM 664 C C . GLU A 1 89 ? -5.687 -13.581 -6.344 1.00 90.38 89 GLU A C 1
ATOM 666 O O . GLU A 1 89 ? -4.941 -14.546 -6.159 1.00 90.38 89 GLU A O 1
ATOM 671 N N . ALA A 1 90 ? -6.023 -12.745 -5.369 1.00 88.19 90 ALA A N 1
ATOM 672 C CA . ALA A 1 90 ? -5.665 -12.949 -3.977 1.00 88.19 90 ALA A CA 1
ATOM 673 C C . ALA A 1 90 ? -6.884 -12.696 -3.094 1.00 88.19 90 ALA A C 1
ATOM 675 O O . ALA A 1 90 ? -7.599 -11.715 -3.274 1.00 88.19 90 ALA A O 1
ATOM 676 N N . VAL A 1 91 ? -7.101 -13.581 -2.125 1.00 88.31 91 VAL A N 1
ATOM 677 C CA . VAL A 1 91 ? -8.131 -13.395 -1.104 1.00 88.31 91 VAL A CA 1
ATOM 678 C C . VAL A 1 91 ? -7.508 -12.639 0.057 1.00 88.31 91 VAL A C 1
ATOM 680 O O . VAL A 1 91 ? -6.494 -13.084 0.594 1.00 88.31 91 VAL A O 1
ATOM 683 N N . MET A 1 92 ? -8.088 -11.498 0.415 1.00 85.81 92 MET A N 1
ATOM 684 C CA . MET A 1 92 ? -7.623 -10.679 1.534 1.00 85.81 92 MET A CA 1
ATOM 685 C C . MET A 1 92 ? -8.762 -9.862 2.137 1.00 85.81 92 MET A C 1
ATOM 687 O O . MET A 1 92 ? -9.813 -9.669 1.523 1.00 85.81 92 MET A O 1
ATOM 691 N N . THR A 1 93 ? -8.554 -9.391 3.355 1.00 86.31 93 THR A N 1
ATOM 692 C CA . THR A 1 93 ? -9.429 -8.436 4.032 1.00 86.31 93 THR A CA 1
ATOM 693 C C . THR A 1 93 ? -9.279 -7.035 3.435 1.00 86.31 93 THR A C 1
ATOM 695 O O . THR A 1 93 ? -8.298 -6.714 2.761 1.00 86.31 93 THR A O 1
ATOM 698 N N . GLN A 1 94 ? -10.248 -6.162 3.710 1.00 85.50 94 GLN A N 1
ATOM 699 C CA . GLN A 1 94 ? -10.188 -4.751 3.314 1.00 85.50 94 GLN A CA 1
ATOM 700 C C . GLN A 1 94 ? -8.963 -4.022 3.892 1.00 85.50 94 GLN A C 1
ATOM 702 O O . GLN A 1 94 ? -8.343 -3.216 3.202 1.00 85.50 94 GLN A O 1
ATOM 707 N N . ALA A 1 95 ? -8.584 -4.334 5.134 1.00 81.12 95 ALA A N 1
ATOM 708 C CA . ALA A 1 95 ? -7.398 -3.765 5.771 1.00 81.12 95 ALA A CA 1
ATOM 709 C C . ALA A 1 95 ? -6.105 -4.186 5.053 1.00 81.12 95 ALA A C 1
ATOM 711 O O . ALA A 1 95 ? -5.283 -3.334 4.722 1.00 81.12 95 ALA A O 1
ATOM 712 N N . GLU A 1 96 ? -5.956 -5.477 4.743 1.00 84.25 96 GLU A N 1
ATOM 713 C CA . GLU A 1 96 ? -4.806 -5.986 3.982 1.00 84.25 96 GLU A CA 1
ATOM 714 C C . GLU A 1 96 ? -4.739 -5.379 2.573 1.00 84.25 96 GLU A C 1
ATOM 716 O O . GLU A 1 96 ? -3.652 -5.074 2.080 1.00 84.25 96 GLU A O 1
ATOM 721 N N . LEU A 1 97 ? -5.888 -5.161 1.922 1.00 87.50 97 LEU A N 1
ATOM 722 C CA . LEU A 1 97 ? -5.957 -4.455 0.643 1.00 87.50 97 LEU A CA 1
ATOM 723 C C . LEU A 1 97 ? -5.444 -3.015 0.768 1.00 87.50 97 LEU A C 1
ATOM 725 O O . LEU A 1 97 ? -4.610 -2.603 -0.040 1.00 87.50 97 LEU A O 1
ATOM 729 N N . ALA A 1 98 ? -5.927 -2.263 1.761 1.00 85.12 98 ALA A N 1
ATOM 730 C CA . ALA A 1 98 ? -5.530 -0.874 1.987 1.00 85.12 98 ALA A CA 1
ATOM 731 C C . ALA A 1 98 ? -4.028 -0.761 2.294 1.00 85.12 98 ALA A C 1
ATOM 733 O O . ALA A 1 98 ? -3.334 0.083 1.722 1.00 85.12 98 ALA A O 1
ATOM 734 N N . GLU A 1 99 ? -3.494 -1.660 3.124 1.00 83.19 99 GLU A N 1
ATOM 735 C CA . GLU A 1 99 ? -2.062 -1.740 3.415 1.00 83.19 99 GLU A CA 1
ATOM 736 C C . GLU A 1 99 ? -1.256 -2.043 2.145 1.00 83.19 99 GLU A C 1
ATOM 738 O O . GLU A 1 99 ? -0.328 -1.313 1.789 1.00 83.19 99 GLU A O 1
ATOM 743 N N . LYS A 1 100 ? -1.647 -3.083 1.399 1.00 83.25 100 LYS A N 1
ATOM 744 C CA . LYS A 1 100 ? -0.951 -3.504 0.177 1.00 83.25 100 LYS A CA 1
ATOM 745 C C . LYS A 1 100 ? -0.968 -2.430 -0.910 1.00 83.25 100 LYS A C 1
ATOM 747 O O . LYS A 1 100 ? 0.018 -2.288 -1.636 1.00 83.25 100 LYS A O 1
ATOM 752 N N . ALA A 1 101 ? -2.063 -1.683 -1.020 1.00 83.62 101 ALA A N 1
ATOM 753 C CA . ALA A 1 101 ? -2.183 -0.550 -1.926 1.00 83.62 101 ALA A CA 1
ATOM 754 C C . ALA A 1 101 ? -1.299 0.628 -1.480 1.00 83.62 101 ALA A C 1
ATOM 756 O O . ALA A 1 101 ? -0.614 1.221 -2.312 1.00 83.62 101 ALA A O 1
ATOM 757 N N . SER A 1 102 ? -1.233 0.906 -0.174 1.00 78.75 102 SER A N 1
ATOM 758 C CA . SER A 1 102 ? -0.418 1.989 0.400 1.00 78.75 102 SER A CA 1
ATOM 759 C C . SER A 1 102 ? 1.089 1.746 0.263 1.00 78.75 102 SER A C 1
ATOM 761 O O . SER A 1 102 ? 1.858 2.689 0.083 1.00 78.75 102 SER A O 1
ATOM 763 N N . LEU A 1 103 ? 1.529 0.483 0.295 1.00 73.88 103 LEU A N 1
ATOM 764 C CA . LEU A 1 103 ? 2.938 0.107 0.116 1.00 73.88 103 LEU A CA 1
ATOM 765 C C . LEU A 1 103 ? 3.475 0.392 -1.296 1.00 73.88 103 LEU A C 1
ATOM 767 O O . LEU A 1 103 ? 4.688 0.479 -1.490 1.00 73.88 103 LEU A O 1
ATOM 771 N N . ARG A 1 104 ? 2.599 0.512 -2.297 1.00 69.75 104 ARG A N 1
ATOM 772 C CA . ARG A 1 104 ? 2.979 0.697 -3.701 1.00 69.75 104 ARG A CA 1
ATOM 773 C C . ARG A 1 104 ? 2.569 2.092 -4.170 1.00 69.75 104 ARG A C 1
ATOM 775 O O . ARG A 1 104 ? 1.412 2.307 -4.531 1.00 69.75 104 ARG A O 1
ATOM 782 N N . GLN A 1 105 ? 3.526 3.023 -4.218 1.00 66.94 105 GLN A N 1
ATOM 783 C CA . GLN A 1 105 ? 3.274 4.382 -4.711 1.00 66.94 105 GLN A CA 1
ATOM 784 C C . GLN A 1 105 ? 2.609 4.374 -6.094 1.00 66.94 105 GLN A C 1
ATOM 786 O O . GLN A 1 105 ? 3.022 3.652 -7.000 1.00 66.94 105 GLN A O 1
ATOM 791 N N . GLY A 1 106 ? 1.564 5.192 -6.233 1.00 71.25 106 GLY A N 1
ATOM 792 C CA . GLY A 1 106 ? 0.819 5.353 -7.478 1.00 71.25 106 GLY A CA 1
ATOM 793 C C . GLY A 1 106 ? -0.173 4.234 -7.794 1.00 71.25 106 GLY A C 1
ATOM 794 O O . GLY A 1 106 ? -0.777 4.294 -8.858 1.00 71.25 106 GLY A O 1
ATOM 795 N N . SER A 1 107 ? -0.362 3.240 -6.920 1.00 82.56 107 SER A N 1
ATOM 796 C CA . SER A 1 107 ? -1.344 2.171 -7.153 1.00 82.56 107 SER A CA 1
ATOM 797 C C . SER A 1 107 ? -2.766 2.698 -7.238 1.00 82.56 107 SER A C 1
ATOM 799 O O . SER A 1 107 ? -3.137 3.643 -6.545 1.00 82.56 107 SER A O 1
ATOM 801 N N . TRP A 1 108 ? -3.569 2.056 -8.077 1.00 86.50 108 TRP A N 1
ATOM 802 C CA . TRP A 1 108 ? -4.976 2.382 -8.273 1.00 86.50 108 TRP A CA 1
ATOM 803 C C . TRP A 1 108 ? -5.835 1.232 -7.774 1.00 86.50 108 TRP A C 1
ATOM 805 O O . TRP A 1 108 ? -5.599 0.076 -8.134 1.00 86.50 108 TRP A O 1
ATOM 815 N N . VAL A 1 109 ? -6.848 1.543 -6.972 1.00 90.75 109 VAL A N 1
ATOM 816 C CA . VAL A 1 109 ? -7.822 0.555 -6.509 1.00 90.75 109 VAL A CA 1
ATOM 817 C C . VAL A 1 109 ? -9.135 0.793 -7.235 1.00 90.75 109 VAL A C 1
ATOM 819 O O . VAL A 1 109 ? -9.652 1.904 -7.261 1.00 90.75 109 VAL A O 1
ATOM 822 N N . PHE A 1 110 ? -9.669 -0.259 -7.842 1.00 92.19 110 PHE A N 1
ATOM 823 C CA . PHE A 1 110 ? -10.989 -0.261 -8.448 1.00 92.19 110 PHE A CA 1
ATOM 824 C C . PHE A 1 110 ? -11.934 -1.076 -7.582 1.00 92.19 110 PHE A C 1
ATOM 826 O O . PHE A 1 110 ? -11.649 -2.237 -7.293 1.00 92.19 110 PHE A O 1
ATOM 833 N N . VAL A 1 111 ? -13.077 -0.498 -7.233 1.00 91.88 111 VAL A N 1
ATOM 834 C CA . VAL A 1 111 ? -14.188 -1.188 -6.574 1.00 91.88 111 VAL A CA 1
ATOM 835 C C . VAL A 1 111 ? -15.406 -1.048 -7.474 1.00 91.88 111 VAL A C 1
ATOM 837 O O . VAL A 1 111 ? -15.817 0.062 -7.796 1.00 91.88 111 VAL A O 1
ATOM 840 N N . ASN A 1 112 ? -15.964 -2.170 -7.930 1.00 90.56 112 ASN A N 1
ATOM 841 C CA . ASN A 1 112 ? -17.096 -2.205 -8.863 1.00 90.56 112 ASN A CA 1
ATOM 842 C C . ASN A 1 112 ? -16.860 -1.333 -10.114 1.00 90.56 112 ASN A C 1
ATOM 844 O O . ASN A 1 112 ? -17.718 -0.554 -10.522 1.00 90.56 112 ASN A O 1
ATOM 848 N N . ASP A 1 113 ? -15.658 -1.452 -10.690 1.00 89.56 113 ASP A N 1
ATOM 849 C CA . ASP A 1 113 ? -15.175 -0.684 -11.849 1.00 89.56 113 ASP A CA 1
ATOM 850 C C . ASP A 1 113 ? -15.048 0.839 -11.634 1.00 89.56 113 ASP A C 1
ATOM 852 O O . ASP A 1 113 ? -14.739 1.572 -12.575 1.00 89.56 113 ASP A O 1
ATOM 856 N N . GLN A 1 114 ? -15.204 1.327 -10.402 1.00 87.62 114 GLN A N 1
ATOM 857 C CA . GLN A 1 114 ? -14.936 2.717 -10.038 1.00 87.62 114 GLN A CA 1
ATOM 858 C C . GLN A 1 114 ? -13.559 2.852 -9.398 1.00 87.62 114 GLN A C 1
ATOM 860 O O . GLN A 1 114 ? -13.205 2.066 -8.524 1.00 87.62 114 GLN A O 1
ATOM 865 N N . LEU A 1 115 ? -12.791 3.851 -9.834 1.00 89.38 115 LEU A N 1
ATOM 866 C CA . LEU A 1 115 ? -11.512 4.200 -9.221 1.00 89.38 115 LEU A CA 1
ATOM 867 C C . LEU A 1 115 ? -11.754 4.826 -7.843 1.00 89.38 115 LEU A C 1
ATOM 869 O O . LEU A 1 115 ? -12.561 5.747 -7.716 1.00 89.38 115 LEU A O 1
ATOM 873 N N . VAL A 1 116 ? -11.023 4.341 -6.847 1.00 88.38 116 VAL A N 1
ATOM 874 C CA . VAL A 1 116 ? -11.067 4.791 -5.456 1.00 88.38 116 VAL A CA 1
ATOM 875 C C . VAL A 1 116 ? -9.664 5.221 -5.039 1.00 88.38 116 VAL A C 1
ATOM 877 O O . VAL A 1 116 ? -8.674 4.592 -5.430 1.00 88.38 116 VAL A O 1
ATOM 880 N N . ASP A 1 117 ? -9.579 6.295 -4.253 1.00 83.75 117 ASP A N 1
ATOM 881 C CA . ASP A 1 117 ? -8.335 6.674 -3.591 1.00 83.75 117 ASP A CA 1
ATOM 882 C C . ASP A 1 117 ? -7.912 5.579 -2.603 1.00 83.75 117 ASP A C 1
ATOM 884 O O . ASP A 1 117 ? -8.723 5.067 -1.833 1.00 83.75 117 ASP A O 1
ATOM 888 N N . VAL A 1 118 ? -6.626 5.231 -2.611 1.00 83.00 118 VAL A N 1
ATOM 889 C CA . VAL A 1 118 ? -6.034 4.245 -1.701 1.00 83.00 118 VAL A CA 1
ATOM 890 C C . VAL A 1 118 ? -6.286 4.604 -0.234 1.00 83.00 118 VAL A C 1
ATOM 892 O O . VAL A 1 118 ? -6.506 3.700 0.571 1.00 83.00 118 VAL A O 1
ATOM 895 N N . ALA A 1 119 ? -6.294 5.896 0.106 1.00 80.88 119 ALA A N 1
ATOM 896 C CA . ALA A 1 119 ? -6.556 6.364 1.465 1.00 80.88 119 ALA A CA 1
ATOM 897 C C . ALA A 1 119 ? -7.989 6.054 1.932 1.00 80.88 119 ALA A C 1
ATOM 899 O O . ALA A 1 119 ? -8.198 5.743 3.103 1.00 80.88 119 ALA A O 1
ATOM 900 N N . ASP A 1 120 ? -8.954 6.066 1.011 1.00 82.81 120 ASP A N 1
ATOM 901 C CA . ASP A 1 120 ? -10.374 5.889 1.323 1.00 82.81 120 ASP A CA 1
ATOM 902 C C . ASP A 1 120 ? -10.775 4.407 1.390 1.00 82.81 120 ASP A C 1
ATOM 904 O O . ASP A 1 120 ? -11.810 4.060 1.963 1.00 82.81 120 ASP A O 1
ATOM 908 N N . VAL A 1 121 ? -9.953 3.501 0.837 1.00 83.56 121 VAL A N 1
ATOM 909 C CA . VAL A 1 121 ? -10.247 2.057 0.770 1.00 83.56 121 VAL A CA 1
ATOM 910 C C . VAL A 1 121 ? -10.519 1.462 2.148 1.00 83.56 121 VAL A C 1
ATOM 912 O O . VAL A 1 121 ? -11.369 0.583 2.249 1.00 83.56 121 VAL A O 1
ATOM 915 N N . ALA A 1 122 ? -9.844 1.925 3.202 1.00 80.44 122 ALA A N 1
ATOM 916 C CA . ALA A 1 122 ? -10.029 1.409 4.560 1.00 80.44 122 ALA A CA 1
ATOM 917 C C . ALA A 1 122 ? -11.401 1.757 5.168 1.00 80.44 122 ALA A C 1
ATOM 919 O O . ALA A 1 122 ? -11.874 1.040 6.046 1.00 80.44 122 ALA A O 1
ATOM 920 N N . GLU A 1 123 ? -12.043 2.827 4.692 1.00 78.38 123 GLU A N 1
ATOM 921 C CA . GLU A 1 123 ? -13.305 3.354 5.229 1.00 78.38 123 GLU A CA 1
ATOM 922 C C . GLU A 1 123 ? -14.511 3.047 4.327 1.00 78.38 123 GLU A C 1
ATOM 924 O O . GLU A 1 123 ? -15.659 3.324 4.685 1.00 78.38 123 GLU A O 1
ATOM 929 N N . MET A 1 124 ? -14.276 2.460 3.149 1.00 81.06 124 MET A N 1
ATOM 930 C CA . MET A 1 124 ? -15.347 2.096 2.229 1.00 81.06 124 MET A CA 1
ATOM 931 C C . MET A 1 124 ? -16.316 1.083 2.836 1.00 81.06 124 MET A C 1
ATOM 933 O O . MET A 1 124 ? -15.927 0.101 3.464 1.00 81.06 124 MET A O 1
ATOM 937 N N . ASN A 1 125 ? -17.599 1.261 2.535 1.00 82.88 125 ASN A N 1
ATOM 938 C CA . ASN A 1 125 ? -18.591 0.229 2.789 1.00 82.88 125 ASN A CA 1
ATOM 939 C C . ASN A 1 125 ? -18.581 -0.779 1.629 1.00 82.88 125 ASN A C 1
ATOM 941 O O . ASN A 1 125 ? -19.137 -0.499 0.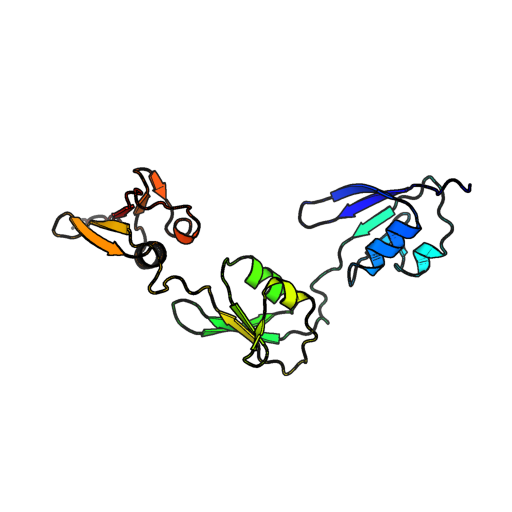565 1.00 82.88 125 ASN A O 1
ATOM 945 N N . LEU A 1 126 ? -17.893 -1.907 1.815 1.00 82.06 126 LEU A N 1
ATOM 946 C CA . LEU A 1 126 ? -17.768 -2.967 0.815 1.00 82.06 126 LEU A CA 1
ATOM 947 C C . LEU A 1 126 ? -18.788 -4.080 1.066 1.00 82.06 126 LEU A C 1
ATOM 949 O O . LEU A 1 126 ? -18.831 -4.673 2.144 1.00 82.06 126 LEU A O 1
ATOM 953 N N . ASP A 1 127 ? -19.558 -4.417 0.035 1.00 82.62 127 ASP A N 1
ATOM 954 C CA . ASP A 1 127 ? -20.427 -5.594 0.037 1.00 82.62 127 ASP A CA 1
ATOM 955 C C . ASP A 1 127 ? -19.628 -6.861 -0.302 1.00 82.62 127 ASP A C 1
ATOM 957 O O . ASP A 1 127 ? -18.658 -6.796 -1.058 1.00 82.62 127 ASP A O 1
ATOM 961 N N . ALA A 1 128 ? -20.062 -8.030 0.182 1.00 76.62 128 ALA A N 1
ATOM 962 C CA . ALA A 1 128 ? -19.384 -9.314 -0.059 1.00 76.62 128 ALA A CA 1
ATOM 963 C C . ALA A 1 128 ? -19.211 -9.670 -1.553 1.00 76.62 128 ALA A C 1
ATOM 965 O O . ALA A 1 128 ? -18.264 -10.366 -1.911 1.00 76.62 128 ALA A O 1
ATOM 966 N N . ASP A 1 129 ? -20.091 -9.158 -2.419 1.00 83.62 129 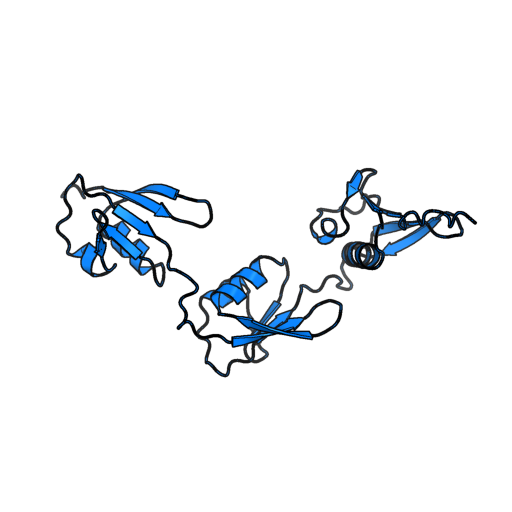ASP A N 1
ATOM 967 C CA . ASP A 1 129 ? -20.046 -9.359 -3.875 1.00 83.62 129 ASP A CA 1
ATOM 968 C C . ASP A 1 129 ? -19.248 -8.264 -4.616 1.00 83.62 129 ASP A C 1
ATOM 970 O O . ASP A 1 129 ? -19.267 -8.198 -5.848 1.00 83.62 129 ASP A O 1
ATOM 974 N N . SER A 1 130 ? -18.558 -7.377 -3.889 1.00 87.19 130 SER A N 1
ATOM 975 C CA . SER A 1 130 ? -17.787 -6.287 -4.492 1.00 87.19 130 SER A CA 1
ATOM 976 C C . SER A 1 130 ? -16.653 -6.828 -5.356 1.00 87.19 130 SER A C 1
ATOM 978 O O . SER A 1 130 ? -15.821 -7.620 -4.910 1.00 87.19 130 SER A O 1
ATOM 980 N N . ARG A 1 131 ? -16.570 -6.343 -6.598 1.00 90.56 131 ARG A N 1
ATOM 981 C CA . ARG A 1 131 ? -15.461 -6.661 -7.501 1.00 90.56 131 ARG A CA 1
ATOM 982 C C . ARG A 1 131 ? -14.313 -5.699 -7.249 1.00 90.56 131 ARG A C 1
ATOM 984 O O . ARG A 1 131 ? -14.442 -4.513 -7.547 1.00 90.56 131 ARG A O 1
ATOM 991 N N . ILE A 1 132 ? -13.185 -6.209 -6.768 1.00 93.69 132 ILE A N 1
ATOM 992 C CA . ILE A 1 132 ? -12.029 -5.380 -6.421 1.00 93.69 132 ILE A CA 1
ATOM 993 C C . ILE A 1 132 ? -10.864 -5.671 -7.369 1.00 93.69 132 ILE A C 1
ATOM 995 O O . ILE A 1 132 ? -10.520 -6.834 -7.592 1.00 93.69 132 ILE A O 1
ATOM 999 N N . ARG A 1 133 ? -10.228 -4.624 -7.911 1.00 91.75 133 ARG A N 1
ATOM 1000 C CA . ARG A 1 133 ? -8.942 -4.737 -8.614 1.00 91.75 133 ARG A CA 1
ATOM 1001 C C . ARG A 1 133 ? -7.900 -3.786 -8.034 1.00 91.75 133 ARG A C 1
ATOM 1003 O O . ARG A 1 133 ? -8.183 -2.609 -7.846 1.00 91.75 133 ARG A O 1
ATOM 1010 N N . LEU A 1 134 ? -6.685 -4.275 -7.818 1.00 90.06 134 LEU A N 1
ATOM 1011 C CA . LEU A 1 134 ? -5.521 -3.482 -7.424 1.00 90.06 134 LEU A CA 1
ATOM 1012 C C . LEU A 1 134 ? -4.551 -3.406 -8.602 1.00 90.06 134 LEU A C 1
ATOM 1014 O O . LEU A 1 134 ? -3.902 -4.396 -8.944 1.00 90.06 134 LEU A O 1
ATOM 1018 N N . MET A 1 135 ? -4.445 -2.234 -9.218 1.00 86.25 135 MET A N 1
ATOM 1019 C CA . MET A 1 135 ? -3.526 -1.980 -10.323 1.00 86.25 135 MET A CA 1
ATOM 1020 C C . MET A 1 135 ? -2.249 -1.309 -9.802 1.00 86.25 135 MET A C 1
ATOM 1022 O O . MET A 1 135 ? -2.336 -0.415 -8.955 1.00 86.25 135 MET A O 1
ATOM 1026 N N . PRO A 1 136 ? -1.061 -1.694 -10.301 1.00 76.94 136 PRO A N 1
ATOM 1027 C CA . PRO A 1 136 ? 0.150 -0.929 -10.055 1.00 76.94 136 PRO A CA 1
ATOM 1028 C C . PRO A 1 136 ? 0.001 0.456 -10.690 1.00 76.94 136 PRO A C 1
ATOM 1030 O O . PRO A 1 136 ? -0.775 0.635 -11.634 1.00 76.94 136 PRO A O 1
ATOM 1033 N N . GLY A 1 137 ? 0.745 1.437 -10.185 1.00 69.44 137 GLY A N 1
ATOM 1034 C CA . GLY A 1 137 ? 0.750 2.753 -10.810 1.00 69.44 137 GLY A CA 1
ATOM 1035 C C . GLY A 1 137 ? 1.180 2.688 -12.268 1.00 69.44 137 GLY A C 1
ATOM 1036 O O . GLY A 1 137 ? 2.028 1.875 -12.639 1.00 69.44 137 GLY A O 1
ATOM 1037 N N . LEU A 1 138 ? 0.581 3.550 -13.094 1.00 60.03 138 LEU A N 1
ATOM 1038 C CA . LEU A 1 138 ? 1.011 3.750 -14.475 1.00 60.03 138 LEU A CA 1
ATOM 1039 C C . LEU A 1 138 ? 2.421 4.339 -14.474 1.00 60.03 138 LEU A C 1
ATOM 1041 O O . LEU A 1 138 ? 2.627 5.551 -14.418 1.00 60.03 138 LEU A O 1
ATOM 1045 N N . VAL A 1 139 ? 3.404 3.457 -14.533 1.00 55.34 139 VAL A N 1
ATOM 1046 C CA . VAL A 1 139 ? 4.802 3.804 -14.718 1.00 55.34 139 VAL A CA 1
ATOM 1047 C C . VAL A 1 139 ? 5.042 3.963 -16.224 1.00 55.34 139 VAL A C 1
ATOM 1049 O O . VAL A 1 139 ? 5.368 3.012 -16.918 1.00 55.34 139 VAL A O 1
ATOM 1052 N N . GLY A 1 140 ? 4.769 5.166 -16.745 1.00 52.78 140 GLY A N 1
ATOM 1053 C CA . GLY A 1 140 ? 4.960 5.507 -18.163 1.00 52.78 140 GLY A CA 1
ATOM 1054 C C . GLY A 1 140 ? 3.755 6.198 -18.804 1.00 52.78 140 GLY A C 1
ATOM 1055 O O . GLY A 1 140 ? 3.033 5.608 -19.603 1.00 52.78 140 GLY A O 1
ATOM 1056 N N . GLY A 1 141 ? 3.524 7.468 -18.465 1.00 48.94 141 GLY A N 1
ATOM 1057 C CA . GLY A 1 141 ? 2.692 8.358 -19.284 1.00 48.94 141 GLY A CA 1
ATOM 1058 C C . GLY A 1 141 ? 3.526 8.994 -20.401 1.00 48.94 141 GLY A C 1
ATOM 1059 O O . GLY A 1 141 ? 4.742 9.098 -20.265 1.00 48.94 141 GLY A O 1
ATOM 1060 N N . GLN A 1 142 ? 2.897 9.469 -21.484 1.00 54.56 142 GLN A N 1
ATOM 1061 C CA . GLN A 1 142 ? 3.604 10.182 -22.569 1.00 54.56 142 GLN A CA 1
ATOM 1062 C C . GLN A 1 142 ? 4.367 11.441 -22.104 1.00 54.56 142 GLN A C 1
ATOM 1064 O O . GLN A 1 142 ? 5.234 11.919 -22.829 1.00 54.56 142 GLN A O 1
ATOM 1069 N N . ASP A 1 143 ? 4.083 11.928 -20.892 1.00 58.56 143 ASP A N 1
ATOM 1070 C CA . ASP A 1 143 ? 4.735 13.081 -20.261 1.00 58.56 143 ASP A CA 1
ATOM 1071 C C . ASP A 1 143 ? 5.823 12.695 -19.235 1.00 58.56 143 ASP A C 1
ATOM 1073 O O . ASP A 1 143 ? 6.357 13.562 -18.541 1.00 58.56 143 ASP A O 1
ATOM 1077 N N . ALA A 1 144 ? 6.151 11.405 -19.091 1.00 68.69 144 ALA A N 1
ATOM 1078 C CA . ALA A 1 144 ? 7.214 10.973 -18.188 1.00 68.69 144 ALA A CA 1
ATOM 1079 C C . ALA A 1 144 ? 8.589 11.458 -18.695 1.00 68.69 144 ALA A C 1
ATOM 1081 O O . ALA A 1 144 ? 8.864 11.369 -19.897 1.00 68.69 144 ALA A O 1
ATOM 1082 N N . PRO A 1 145 ? 9.474 11.952 -17.807 1.00 77.50 145 PRO A N 1
ATOM 1083 C CA . PRO A 1 145 ? 10.800 12.393 -18.209 1.00 77.50 145 PRO A CA 1
ATOM 1084 C C . PRO A 1 145 ? 11.583 11.226 -18.818 1.00 77.50 145 PRO A C 1
ATOM 1086 O O . PRO A 1 145 ? 11.649 10.130 -18.255 1.00 77.50 145 PRO A O 1
ATOM 1089 N N . LEU A 1 146 ? 12.166 11.485 -19.986 1.00 84.19 146 LEU A N 1
ATOM 1090 C CA . LEU A 1 146 ? 13.095 10.578 -20.646 1.00 84.19 146 LEU A CA 1
ATOM 1091 C C . LEU A 1 146 ? 14.511 10.860 -20.154 1.00 84.19 146 LEU A C 1
ATOM 1093 O O . LEU A 1 146 ? 14.915 12.016 -20.017 1.00 84.19 146 LEU A O 1
ATOM 1097 N N . PHE A 1 147 ? 15.254 9.787 -19.921 1.00 87.00 147 PHE A N 1
ATOM 1098 C CA . PHE A 1 147 ? 16.651 9.821 -19.522 1.00 87.00 147 PHE A CA 1
ATOM 1099 C C . PHE A 1 147 ? 17.506 9.177 -20.607 1.00 87.00 147 PHE A C 1
ATOM 1101 O O . PHE A 1 147 ? 17.099 8.190 -21.227 1.00 87.00 147 PHE A O 1
ATOM 1108 N N . GLU A 1 148 ? 18.720 9.698 -20.800 1.00 90.25 148 GLU A N 1
ATOM 1109 C CA . GLU A 1 148 ? 19.721 9.000 -21.602 1.00 90.25 148 GLU A CA 1
ATOM 1110 C C . GLU A 1 148 ? 20.259 7.816 -20.795 1.00 90.25 148 GLU A C 1
ATOM 1112 O O . GLU A 1 148 ? 20.841 7.989 -19.720 1.00 90.25 148 GLU A O 1
ATOM 1117 N N . VAL A 1 149 ? 20.085 6.608 -21.321 1.00 90.62 149 VAL A N 1
ATOM 1118 C CA . VAL A 1 149 ? 20.498 5.375 -20.654 1.00 90.62 149 VAL A CA 1
ATOM 1119 C C . VAL A 1 149 ? 21.518 4.651 -21.508 1.00 90.62 149 VAL A C 1
ATOM 1121 O O . VAL A 1 149 ? 21.240 4.251 -22.639 1.00 90.62 149 VAL A O 1
ATOM 1124 N N . GLU A 1 150 ? 22.711 4.473 -20.951 1.00 91.31 150 GLU A N 1
ATOM 1125 C CA . GLU A 1 150 ? 23.794 3.716 -21.571 1.00 91.31 150 GLU A CA 1
ATOM 1126 C C . GLU A 1 150 ? 23.650 2.230 -21.219 1.00 91.31 150 GLU A C 1
ATOM 1128 O O . GLU A 1 150 ? 23.826 1.830 -20.068 1.00 91.31 150 GLU A O 1
ATOM 1133 N N . ILE A 1 151 ? 23.331 1.396 -22.202 1.00 88.88 151 ILE A N 1
ATOM 1134 C CA . ILE A 1 151 ? 23.196 -0.053 -22.048 1.00 88.88 151 ILE A CA 1
ATOM 1135 C C . ILE A 1 151 ? 24.460 -0.718 -22.583 1.00 88.88 151 ILE A C 1
ATOM 1137 O O . ILE A 1 151 ? 24.814 -0.513 -23.742 1.00 88.88 151 ILE A O 1
ATOM 1141 N N . ALA A 1 152 ? 25.131 -1.543 -21.776 1.00 84.75 152 ALA A N 1
ATOM 1142 C CA . ALA A 1 152 ? 26.190 -2.398 -22.314 1.00 84.75 152 ALA A CA 1
ATOM 1143 C C . ALA A 1 152 ? 25.592 -3.564 -23.099 1.00 84.75 152 ALA A C 1
ATOM 1145 O O . ALA A 1 152 ? 24.701 -4.271 -22.625 1.00 84.75 152 ALA A O 1
ATOM 1146 N N . ASP A 1 153 ? 26.139 -3.789 -24.285 1.00 76.62 153 ASP A N 1
ATOM 1147 C CA . ASP A 1 153 ? 25.773 -4.885 -25.168 1.00 76.62 153 ASP A CA 1
ATOM 1148 C C . ASP A 1 153 ? 27.027 -5.488 -25.826 1.00 76.62 153 ASP A C 1
ATOM 1150 O O . ASP A 1 153 ? 28.162 -5.112 -25.527 1.00 76.62 153 ASP A O 1
ATOM 1154 N N . ALA A 1 154 ? 26.837 -6.455 -26.725 1.00 69.88 154 ALA A N 1
ATOM 1155 C CA . ALA A 1 154 ? 27.938 -7.144 -27.398 1.00 69.88 154 ALA A CA 1
ATOM 1156 C C . ALA A 1 154 ? 28.826 -6.226 -28.267 1.00 69.88 154 ALA A C 1
ATOM 1158 O O . ALA A 1 154 ? 29.921 -6.634 -28.653 1.00 69.88 154 ALA A O 1
ATOM 1159 N N . SER A 1 155 ? 28.373 -5.010 -28.587 1.00 73.56 155 SER A N 1
ATOM 1160 C CA . SER A 1 155 ? 29.117 -4.009 -29.357 1.00 73.56 155 SER A CA 1
ATOM 1161 C C . SER A 1 155 ? 29.878 -2.998 -28.487 1.00 73.56 155 SER A C 1
ATOM 1163 O O . SER A 1 155 ? 30.606 -2.160 -29.018 1.00 73.56 155 SER A O 1
ATOM 1165 N N . GLY A 1 156 ? 29.765 -3.101 -27.159 1.00 74.88 156 GLY A N 1
ATOM 1166 C CA . GLY A 1 156 ? 30.340 -2.168 -26.195 1.00 74.88 156 GLY A CA 1
ATOM 1167 C C . GLY A 1 156 ? 29.225 -1.495 -25.410 1.00 74.88 156 GLY A C 1
ATOM 1168 O O . GLY A 1 156 ? 28.859 -1.983 -24.343 1.00 74.88 156 GLY A O 1
ATOM 1169 N N . HIS A 1 157 ? 28.673 -0.406 -25.949 1.00 81.81 157 HIS A N 1
ATOM 1170 C CA . HIS A 1 157 ? 27.584 0.344 -25.324 1.00 81.81 157 HIS A CA 1
ATOM 1171 C C . HIS A 1 157 ? 26.667 0.986 -26.369 1.00 81.81 157 HIS A C 1
ATOM 1173 O O . HIS A 1 157 ? 27.146 1.545 -27.357 1.00 81.81 157 HIS A O 1
ATOM 1179 N N . THR A 1 158 ? 25.365 0.985 -26.093 1.00 87.88 158 THR A N 1
ATOM 1180 C CA . THR A 1 158 ? 24.348 1.719 -26.852 1.00 87.88 158 THR A CA 1
ATOM 1181 C C . THR A 1 158 ? 23.632 2.699 -25.928 1.00 87.88 158 THR A C 1
ATOM 1183 O O . THR A 1 158 ? 23.233 2.333 -24.826 1.00 87.88 158 THR A O 1
ATOM 1186 N N . THR A 1 159 ? 23.426 3.937 -26.380 1.00 89.31 159 THR A N 1
ATOM 1187 C CA . THR A 1 159 ? 22.614 4.929 -25.660 1.00 89.31 159 THR A CA 1
ATOM 1188 C C . THR A 1 159 ? 21.193 4.934 -26.203 1.00 89.31 159 THR A C 1
ATOM 1190 O O . THR A 1 159 ? 20.987 5.062 -27.411 1.00 89.31 159 THR A O 1
ATOM 1193 N N . VAL A 1 160 ? 20.209 4.828 -25.316 1.00 89.19 160 VAL A N 1
ATOM 1194 C CA . VAL A 1 160 ? 18.784 4.912 -25.650 1.00 89.19 160 VAL A CA 1
ATOM 1195 C C . VAL A 1 160 ? 18.070 5.864 -24.697 1.00 89.19 160 VAL A C 1
ATOM 1197 O O . VAL A 1 160 ? 18.481 6.030 -23.554 1.00 89.19 160 VAL A O 1
ATOM 1200 N N . GLN A 1 161 ? 16.999 6.491 -25.173 1.00 87.94 161 GLN A N 1
ATOM 1201 C CA . GLN A 1 161 ? 16.117 7.306 -24.341 1.00 87.94 161 GLN A CA 1
ATOM 1202 C C . GLN A 1 161 ? 15.033 6.413 -23.757 1.00 87.94 161 GLN A C 1
ATOM 1204 O O . GLN A 1 161 ? 14.361 5.707 -24.511 1.00 87.94 161 GLN A O 1
ATOM 1209 N N . MET A 1 162 ? 14.866 6.432 -22.441 1.00 85.88 162 MET A N 1
ATOM 1210 C CA . MET A 1 162 ? 13.819 5.660 -21.779 1.00 85.88 162 MET A CA 1
ATOM 1211 C C . MET A 1 162 ? 13.379 6.327 -20.479 1.00 85.88 162 MET A C 1
ATOM 1213 O O . MET A 1 162 ? 14.103 7.148 -19.913 1.00 85.88 162 MET A O 1
ATOM 1217 N N . THR A 1 163 ? 12.175 6.008 -20.020 1.00 85.19 163 THR A N 1
ATOM 1218 C CA . THR A 1 163 ? 11.675 6.527 -18.746 1.00 85.19 163 THR A CA 1
ATOM 1219 C C . THR A 1 163 ? 12.349 5.806 -17.577 1.00 85.19 163 THR A C 1
ATOM 1221 O O . THR A 1 163 ? 12.871 4.700 -17.717 1.00 85.19 163 THR A O 1
ATOM 1224 N N . GLN A 1 164 ? 12.318 6.401 -16.385 1.00 84.38 164 GLN A N 1
ATOM 1225 C CA . GLN A 1 164 ? 12.791 5.746 -15.156 1.00 84.38 164 GLN A CA 1
ATOM 1226 C C . GLN A 1 164 ? 12.114 4.384 -14.913 1.00 84.38 164 GLN A C 1
ATOM 1228 O O . GLN A 1 164 ? 12.747 3.445 -14.430 1.00 84.38 164 GLN A O 1
ATOM 1233 N N . ALA A 1 165 ? 10.840 4.277 -15.289 1.00 79.00 165 ALA A N 1
ATOM 1234 C CA . ALA A 1 165 ? 10.067 3.045 -15.260 1.00 79.00 165 ALA A CA 1
ATOM 1235 C C . ALA A 1 165 ? 10.661 1.964 -16.166 1.00 79.00 165 ALA A C 1
ATOM 1237 O O . ALA A 1 165 ? 10.933 0.854 -15.711 1.00 79.00 165 ALA A O 1
ATOM 1238 N N . ASP A 1 166 ? 10.924 2.322 -17.424 1.00 84.25 166 ASP A N 1
ATOM 1239 C CA . ASP A 1 166 ? 11.512 1.421 -18.414 1.00 84.25 166 ASP A CA 1
ATOM 1240 C C . ASP A 1 166 ? 12.896 0.934 -17.964 1.00 84.25 166 ASP A C 1
ATOM 1242 O O . ASP A 1 166 ? 13.239 -0.231 -18.166 1.00 84.25 166 ASP A O 1
ATOM 1246 N N . VAL A 1 167 ? 13.691 1.796 -17.312 1.00 86.44 167 VAL A N 1
ATOM 1247 C CA . VAL A 1 167 ? 14.982 1.405 -16.718 1.00 86.44 167 VAL A CA 1
ATOM 1248 C C . VAL A 1 167 ? 14.781 0.332 -15.654 1.00 86.44 167 VAL A C 1
ATOM 1250 O O . VAL A 1 167 ? 15.466 -0.693 -15.688 1.00 86.44 167 VAL A O 1
ATOM 1253 N N . ALA A 1 168 ? 13.868 0.565 -14.706 1.00 84.12 168 ALA A N 1
ATOM 1254 C CA . ALA A 1 168 ? 13.594 -0.367 -13.615 1.00 84.12 168 ALA A CA 1
ATOM 1255 C C . ALA A 1 168 ? 13.091 -1.716 -14.152 1.00 84.12 168 ALA A C 1
ATOM 1257 O O . ALA A 1 168 ? 13.567 -2.774 -13.732 1.00 84.12 168 ALA A O 1
ATOM 1258 N N . GLU A 1 169 ? 12.199 -1.687 -15.143 1.00 82.31 169 GLU A N 1
ATOM 1259 C CA . GLU A 1 169 ? 11.693 -2.888 -15.800 1.00 82.31 169 GLU A CA 1
ATOM 1260 C C . GLU A 1 169 ? 12.815 -3.645 -16.523 1.00 82.31 169 GLU A C 1
ATOM 1262 O O . GLU A 1 169 ? 13.022 -4.840 -16.289 1.00 82.31 169 GLU A O 1
ATOM 1267 N N . LYS A 1 170 ? 13.596 -2.952 -17.360 1.00 83.75 170 LYS A N 1
ATOM 1268 C CA . LYS A 1 170 ? 14.694 -3.553 -18.127 1.00 83.75 170 LYS A CA 1
ATOM 1269 C C . LYS A 1 170 ? 15.745 -4.185 -17.215 1.00 83.75 170 LYS A C 1
ATOM 1271 O O . LYS A 1 170 ? 16.258 -5.263 -17.521 1.00 83.75 170 LYS A O 1
ATOM 1276 N N . ALA A 1 171 ? 16.045 -3.531 -16.096 1.00 83.25 171 ALA A N 1
ATOM 1277 C CA . ALA A 1 171 ? 16.960 -4.034 -15.082 1.00 83.25 171 ALA A CA 1
ATOM 1278 C C . ALA A 1 171 ? 16.404 -5.261 -14.343 1.00 83.25 171 ALA A C 1
ATOM 1280 O O . ALA A 1 171 ? 17.162 -6.185 -14.053 1.00 83.25 171 ALA A O 1
ATOM 1281 N N . GLY A 1 172 ? 15.094 -5.304 -14.079 1.00 78.81 172 GLY A N 1
ATOM 1282 C CA . GLY A 1 172 ? 14.425 -6.438 -13.436 1.00 78.81 172 GLY A CA 1
ATOM 1283 C C . GLY A 1 172 ? 14.308 -7.684 -14.323 1.00 78.81 172 GLY A C 1
ATOM 1284 O O . GLY A 1 172 ? 14.354 -8.803 -13.816 1.00 78.81 172 GLY A O 1
ATOM 1285 N N . GLN A 1 173 ? 14.210 -7.516 -15.646 1.00 79.06 173 GLN A N 1
ATOM 1286 C CA . GLN A 1 173 ? 14.101 -8.630 -16.601 1.00 79.06 173 GLN A CA 1
ATOM 1287 C C . GLN A 1 173 ? 15.375 -9.488 -16.695 1.00 79.06 173 GLN A C 1
ATOM 1289 O O . GLN A 1 173 ? 15.309 -10.650 -17.097 1.00 79.06 173 GLN A O 1
ATOM 1294 N N . THR A 1 174 ? 16.541 -8.935 -16.348 1.00 69.44 174 THR A N 1
ATOM 1295 C CA . THR A 1 174 ? 17.830 -9.618 -16.507 1.00 69.44 174 THR A CA 1
ATOM 1296 C C . THR A 1 174 ? 18.432 -9.944 -15.148 1.00 69.44 174 THR A C 1
ATOM 1298 O O . THR A 1 174 ? 18.895 -9.069 -14.416 1.00 69.44 174 THR A O 1
ATOM 1301 N N . GLN A 1 175 ? 18.471 -11.232 -14.805 1.00 69.69 175 GLN A N 1
ATOM 1302 C CA . GLN A 1 175 ? 19.074 -11.670 -13.551 1.00 69.69 175 GLN A CA 1
ATOM 1303 C C . GLN A 1 175 ? 20.560 -11.276 -13.500 1.00 69.69 175 GLN A C 1
ATOM 1305 O O . GLN A 1 175 ? 21.340 -11.605 -14.393 1.00 69.69 175 GLN A O 1
ATOM 1310 N N . GLY A 1 176 ? 20.948 -10.573 -12.434 1.00 73.38 176 GLY A N 1
ATOM 1311 C CA . GLY A 1 176 ? 22.321 -10.109 -12.233 1.00 73.38 176 GLY A CA 1
ATOM 1312 C C . GLY A 1 176 ? 22.673 -8.804 -12.948 1.00 73.38 176 GLY A C 1
ATOM 1313 O O . GLY A 1 176 ? 23.841 -8.427 -12.916 1.00 73.38 176 GLY A O 1
ATOM 1314 N N . SER A 1 177 ? 21.712 -8.108 -13.564 1.00 82.25 177 SER A N 1
ATOM 1315 C CA . SER A 1 177 ? 21.953 -6.766 -14.093 1.00 82.25 177 SER A CA 1
ATOM 1316 C C . SER A 1 177 ? 22.322 -5.769 -12.997 1.00 82.25 177 SER A C 1
ATOM 1318 O O . SER A 1 177 ? 21.791 -5.800 -11.886 1.00 82.25 177 SER A O 1
ATOM 1320 N N . TRP A 1 178 ? 23.236 -4.864 -13.334 1.00 86.19 178 TRP A N 1
ATOM 1321 C CA . TRP A 1 178 ? 23.652 -3.759 -12.478 1.00 86.19 178 TRP A CA 1
ATOM 1322 C C . TRP A 1 178 ? 23.180 -2.450 -13.077 1.00 86.19 178 TRP A C 1
ATOM 1324 O O . TRP A 1 178 ? 23.378 -2.212 -14.269 1.00 86.19 178 TRP A O 1
ATOM 1334 N N . VAL A 1 179 ? 22.603 -1.587 -12.249 1.00 90.38 179 VAL A N 1
ATOM 1335 C CA . VAL A 1 179 ? 22.246 -0.236 -12.671 1.00 90.38 179 VAL A CA 1
ATOM 1336 C C . VAL A 1 179 ? 23.096 0.763 -11.928 1.00 90.38 179 VAL A C 1
ATOM 1338 O O . VAL A 1 179 ? 23.233 0.689 -10.713 1.00 90.38 179 VAL A O 1
ATOM 1341 N N . PHE A 1 180 ? 23.661 1.701 -12.667 1.00 90.62 180 PHE A N 1
ATOM 1342 C CA . PHE A 1 180 ? 24.381 2.828 -12.118 1.00 90.62 180 PHE A CA 1
ATOM 1343 C C . PHE A 1 180 ? 23.568 4.092 -12.339 1.00 90.62 180 PHE A C 1
ATOM 1345 O O . PHE A 1 180 ? 23.153 4.364 -13.465 1.00 90.62 180 PHE A O 1
ATOM 1352 N N . VAL A 1 181 ? 23.383 4.868 -11.279 1.00 91.75 181 VAL A N 1
ATOM 1353 C CA . VAL A 1 181 ? 22.829 6.220 -11.333 1.00 91.75 181 VAL A CA 1
ATOM 1354 C C . VAL A 1 181 ? 23.883 7.157 -10.766 1.00 91.75 181 VAL A C 1
ATOM 1356 O O . VAL A 1 181 ? 24.314 6.978 -9.630 1.00 91.75 181 VAL A O 1
ATOM 1359 N N . ASN A 1 182 ? 24.342 8.125 -11.562 1.00 89.88 182 ASN A N 1
ATOM 1360 C CA . ASN A 1 182 ? 25.413 9.056 -11.184 1.00 89.88 182 ASN A CA 1
ATOM 1361 C C . ASN A 1 182 ? 26.658 8.330 -10.632 1.00 89.88 182 ASN A C 1
ATOM 1363 O O . ASN A 1 182 ? 27.195 8.680 -9.584 1.00 89.88 182 ASN A O 1
ATOM 1367 N N . ASP A 1 183 ? 27.080 7.278 -11.341 1.00 88.75 183 ASP A N 1
ATOM 1368 C CA . ASP A 1 183 ? 28.209 6.399 -11.000 1.00 88.75 183 ASP A CA 1
ATOM 1369 C C . ASP A 1 183 ? 28.054 5.598 -9.686 1.00 88.75 183 ASP A C 1
ATOM 1371 O O . ASP A 1 183 ? 28.984 4.905 -9.267 1.00 88.75 183 ASP A O 1
ATOM 1375 N N . GLN A 1 184 ? 26.873 5.608 -9.058 1.00 88.44 184 GLN A N 1
ATOM 1376 C CA . GLN A 1 184 ? 26.550 4.777 -7.895 1.00 88.44 184 GLN A CA 1
ATOM 1377 C C . GLN A 1 184 ? 25.734 3.554 -8.306 1.00 88.44 184 GLN A C 1
ATOM 1379 O O . GLN A 1 184 ? 24.770 3.680 -9.054 1.00 88.44 184 GLN A O 1
ATOM 1384 N N . LEU A 1 185 ? 26.104 2.374 -7.802 1.00 88.94 185 LEU A N 1
ATOM 1385 C CA . L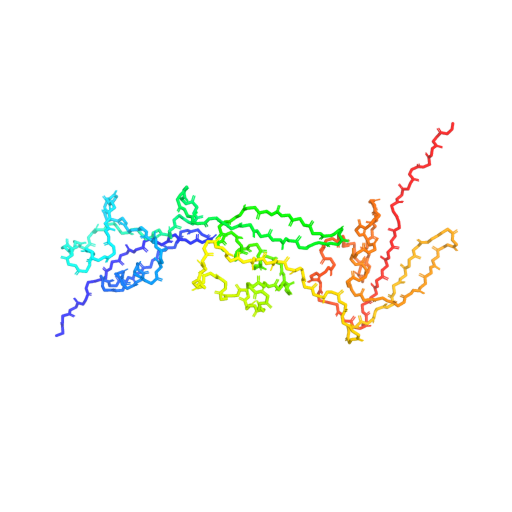EU A 1 185 ? 25.343 1.144 -8.019 1.00 88.94 185 LEU A CA 1
ATOM 1386 C C . LEU A 1 185 ? 24.018 1.203 -7.246 1.00 88.94 185 LEU A C 1
ATOM 1388 O O . LEU A 1 185 ? 24.017 1.396 -6.031 1.00 88.94 185 LEU A O 1
ATOM 1392 N N . VAL A 1 186 ? 22.915 0.984 -7.952 1.00 87.62 186 VAL A N 1
ATOM 1393 C CA . VAL A 1 186 ? 21.548 0.965 -7.428 1.00 87.62 186 VAL A CA 1
ATOM 1394 C C . VAL A 1 186 ? 20.913 -0.383 -7.760 1.00 87.62 186 VAL A C 1
ATOM 1396 O O . VAL A 1 186 ? 21.154 -0.956 -8.828 1.00 87.62 186 VAL A O 1
ATOM 1399 N N . SER A 1 187 ? 20.109 -0.917 -6.839 1.00 82.25 187 SER A N 1
ATOM 1400 C CA . SER A 1 187 ? 19.339 -2.126 -7.118 1.00 82.25 187 SER A CA 1
ATOM 1401 C C . SER A 1 187 ? 18.215 -1.833 -8.119 1.00 82.25 187 SER A C 1
ATOM 1403 O O . SER A 1 187 ? 17.637 -0.747 -8.125 1.00 82.25 187 SER A O 1
ATOM 1405 N N . ALA A 1 188 ? 17.865 -2.814 -8.955 1.00 74.94 188 ALA A N 1
ATOM 1406 C CA . ALA A 1 188 ? 16.777 -2.660 -9.924 1.00 74.94 188 ALA A CA 1
ATOM 1407 C C . ALA A 1 188 ? 15.433 -2.283 -9.263 1.00 74.94 188 ALA A C 1
ATOM 1409 O O . ALA A 1 188 ? 14.631 -1.571 -9.859 1.00 74.94 188 ALA A O 1
ATOM 1410 N N . ALA A 1 189 ? 15.215 -2.733 -8.022 1.00 73.81 189 ALA A N 1
ATOM 1411 C CA . ALA A 1 189 ? 14.010 -2.447 -7.250 1.00 73.81 189 ALA A CA 1
ATOM 1412 C C . ALA A 1 189 ? 13.964 -1.001 -6.726 1.00 73.81 189 ALA A C 1
ATOM 1414 O O . ALA A 1 189 ? 12.886 -0.417 -6.652 1.00 73.81 189 ALA A O 1
ATOM 1415 N N . ASP A 1 190 ? 15.118 -0.410 -6.404 1.00 81.88 190 ASP A N 1
ATOM 1416 C CA . ASP A 1 190 ? 15.179 0.923 -5.792 1.00 81.88 190 ASP A CA 1
ATOM 1417 C C . ASP A 1 190 ? 15.057 2.052 -6.822 1.00 81.88 190 ASP A C 1
ATOM 1419 O O . ASP A 1 190 ? 14.623 3.152 -6.481 1.00 81.88 190 ASP A O 1
ATOM 1423 N N . ILE A 1 191 ? 15.392 1.787 -8.092 1.00 80.56 191 ILE A N 1
ATOM 1424 C CA . ILE A 1 191 ? 15.348 2.789 -9.171 1.00 80.56 191 ILE A CA 1
ATOM 1425 C C . ILE A 1 191 ? 13.974 3.422 -9.287 1.00 80.56 191 ILE A C 1
ATOM 1427 O O . ILE A 1 191 ? 13.905 4.631 -9.453 1.00 80.56 191 ILE A O 1
ATOM 1431 N N . ALA A 1 192 ? 12.892 2.649 -9.176 1.00 76.62 192 ALA A N 1
ATOM 1432 C CA . ALA A 1 192 ? 11.532 3.165 -9.335 1.00 76.62 192 ALA A CA 1
ATOM 1433 C C . ALA A 1 192 ? 11.165 4.244 -8.295 1.00 76.62 192 ALA A C 1
ATOM 1435 O O . ALA A 1 192 ? 10.303 5.073 -8.567 1.00 76.62 192 ALA A O 1
ATOM 1436 N N . GLY A 1 193 ? 11.828 4.253 -7.131 1.00 73.94 193 GLY A N 1
ATOM 1437 C CA . GLY A 1 193 ? 11.614 5.226 -6.056 1.00 73.94 193 GLY A CA 1
ATOM 1438 C C . GLY A 1 193 ? 12.663 6.340 -5.980 1.00 73.94 193 GLY A C 1
ATOM 1439 O O . GLY A 1 193 ? 12.605 7.168 -5.071 1.00 73.94 193 GLY A O 1
ATOM 1440 N N . MET A 1 194 ? 13.646 6.370 -6.886 1.00 81.12 194 MET A N 1
ATOM 1441 C CA . MET A 1 194 ? 14.676 7.409 -6.877 1.00 81.12 194 MET A CA 1
ATOM 1442 C C . MET A 1 194 ? 14.127 8.761 -7.333 1.00 81.12 194 MET A C 1
ATOM 1444 O O . MET A 1 194 ? 13.344 8.852 -8.274 1.00 81.12 194 MET A O 1
ATOM 1448 N N . ASN A 1 195 ? 14.612 9.835 -6.715 1.00 83.38 195 ASN A N 1
ATOM 1449 C CA . ASN A 1 195 ? 14.383 11.184 -7.217 1.00 83.38 195 ASN A CA 1
ATOM 1450 C C . ASN A 1 195 ? 15.421 11.500 -8.304 1.00 83.38 195 ASN A C 1
ATOM 1452 O O . ASN A 1 195 ? 16.535 11.920 -7.986 1.00 83.38 195 ASN A O 1
ATOM 1456 N N . LEU A 1 196 ? 15.076 11.221 -9.562 1.00 82.44 196 LEU A N 1
ATOM 1457 C CA . LEU A 1 196 ? 15.935 11.474 -10.718 1.00 82.44 196 LEU A CA 1
ATOM 1458 C C . LEU A 1 196 ? 15.612 12.831 -11.346 1.00 82.44 196 LEU A C 1
ATOM 1460 O O . LEU A 1 196 ? 14.452 13.165 -11.584 1.00 82.44 196 LEU A O 1
ATOM 1464 N N . ASP A 1 197 ? 16.652 13.593 -11.664 1.00 82.06 197 ASP A N 1
ATOM 1465 C CA . ASP A 1 197 ? 16.554 14.838 -12.425 1.00 82.06 197 ASP A CA 1
ATOM 1466 C C . ASP A 1 197 ? 17.067 14.658 -13.863 1.00 82.06 197 ASP A C 1
ATOM 1468 O O . ASP A 1 197 ? 17.783 13.705 -14.164 1.00 82.06 197 ASP A O 1
ATOM 1472 N N . ALA A 1 198 ? 16.740 15.591 -14.761 1.00 73.12 198 ALA A N 1
ATOM 1473 C CA . ALA A 1 198 ? 17.102 15.510 -16.181 1.00 73.12 198 ALA A CA 1
ATOM 1474 C C . ALA A 1 198 ? 18.621 15.416 -16.463 1.00 73.12 198 ALA A C 1
ATOM 1476 O O . ALA A 1 198 ? 19.011 15.054 -17.570 1.00 73.12 198 ALA A O 1
ATOM 1477 N N . GLY A 1 199 ? 19.484 15.753 -15.497 1.00 80.44 199 GLY A N 1
ATOM 1478 C CA . GLY A 1 199 ? 20.937 15.603 -15.583 1.00 80.44 199 GLY A CA 1
ATOM 1479 C C . GLY A 1 199 ? 21.468 14.269 -15.047 1.00 80.44 199 GLY A C 1
ATOM 1480 O O . GLY A 1 199 ? 22.678 14.040 -15.098 1.00 80.44 199 GLY A O 1
ATOM 1481 N N . SER A 1 200 ? 20.602 13.392 -14.535 1.00 86.25 200 SER A N 1
ATOM 1482 C CA . SER A 1 200 ? 20.997 12.092 -13.996 1.00 86.25 200 SER A CA 1
ATOM 1483 C C . SER A 1 200 ? 21.557 11.186 -15.092 1.00 86.25 200 SER A C 1
ATOM 1485 O O . SER A 1 200 ? 20.895 10.903 -16.090 1.00 86.25 200 SER A O 1
ATOM 1487 N N . ARG A 1 201 ? 22.781 10.687 -14.888 1.00 89.06 201 ARG A N 1
ATOM 1488 C CA . ARG A 1 201 ? 23.403 9.701 -15.781 1.00 89.06 201 ARG A CA 1
ATOM 1489 C C . ARG A 1 201 ? 22.999 8.300 -15.347 1.00 89.06 201 ARG A C 1
ATOM 1491 O O . ARG A 1 201 ? 23.335 7.892 -14.235 1.00 89.06 201 ARG A O 1
ATOM 1498 N N . ILE A 1 202 ? 22.370 7.549 -16.246 1.00 92.06 202 ILE A N 1
ATOM 1499 C CA . ILE A 1 202 ? 21.942 6.173 -15.989 1.00 92.06 202 ILE A CA 1
ATOM 1500 C C . ILE A 1 202 ? 22.713 5.214 -16.896 1.00 92.06 202 ILE A C 1
ATOM 1502 O O . ILE A 1 202 ? 22.841 5.433 -18.102 1.00 92.06 202 ILE A O 1
ATOM 1506 N N . ARG A 1 203 ? 23.220 4.123 -16.320 1.00 90.56 203 ARG A N 1
ATOM 1507 C CA . ARG A 1 203 ? 23.921 3.069 -17.055 1.00 90.56 203 ARG A CA 1
ATOM 1508 C C . ARG A 1 203 ? 23.438 1.687 -16.614 1.00 90.56 203 ARG A C 1
ATOM 1510 O O . ARG A 1 203 ? 23.492 1.360 -15.433 1.00 90.56 203 ARG A O 1
ATOM 1517 N N . LEU A 1 204 ? 23.013 0.865 -17.568 1.00 89.69 204 LEU A N 1
ATOM 1518 C CA . LEU A 1 204 ? 22.524 -0.497 -17.357 1.00 89.69 204 LEU A CA 1
ATOM 1519 C C . LEU A 1 204 ? 23.547 -1.513 -17.871 1.00 89.69 204 LEU A C 1
ATOM 1521 O O . LEU A 1 204 ? 23.794 -1.609 -19.073 1.00 89.69 204 LEU A O 1
ATOM 1525 N N . MET A 1 205 ? 24.126 -2.296 -16.966 1.00 86.69 205 MET A N 1
ATOM 1526 C CA . MET A 1 205 ? 25.065 -3.366 -17.298 1.00 86.69 205 MET A CA 1
ATOM 1527 C C . MET A 1 205 ? 24.366 -4.732 -17.201 1.00 86.69 205 MET A C 1
ATOM 1529 O O . MET A 1 205 ? 23.667 -4.993 -16.215 1.00 86.69 205 MET A O 1
ATOM 1533 N N . PRO A 1 206 ? 24.541 -5.629 -18.185 1.00 79.19 206 PRO A N 1
ATOM 1534 C CA . PRO A 1 206 ? 24.098 -7.009 -18.064 1.00 79.19 206 PRO A CA 1
ATOM 1535 C C . PRO A 1 206 ? 24.923 -7.729 -16.993 1.00 79.19 206 PRO A C 1
ATOM 1537 O O . PRO A 1 206 ? 26.079 -7.380 -16.738 1.00 79.19 206 PRO A O 1
ATOM 1540 N N . GLY A 1 207 ? 24.337 -8.757 -16.380 1.00 71.44 207 GLY A N 1
ATOM 1541 C CA . GLY A 1 207 ? 25.072 -9.607 -15.452 1.00 71.44 207 GLY A CA 1
ATOM 1542 C C . GLY A 1 207 ? 26.278 -10.263 -16.119 1.00 71.44 207 GLY A C 1
ATOM 1543 O O . GLY A 1 207 ? 26.238 -10.638 -17.293 1.00 71.44 207 GLY A O 1
ATOM 1544 N N . LEU A 1 208 ? 27.365 -10.414 -15.360 1.00 63.41 208 LEU A N 1
ATOM 1545 C CA . LEU A 1 208 ? 28.531 -11.164 -15.812 1.00 63.41 208 LEU A CA 1
ATOM 1546 C C . LEU A 1 208 ? 28.124 -12.627 -16.019 1.00 63.41 208 LEU A C 1
ATOM 1548 O O . LEU A 1 208 ? 28.017 -13.395 -15.063 1.00 63.41 208 LEU A O 1
ATOM 1552 N N . VAL A 1 209 ? 27.927 -13.036 -17.272 1.00 56.56 209 VAL A N 1
ATOM 1553 C CA . VAL A 1 209 ? 27.931 -14.459 -17.609 1.00 56.56 209 VAL A CA 1
ATOM 1554 C C . VAL A 1 209 ? 29.365 -14.945 -17.429 1.00 56.56 209 VAL A C 1
ATOM 1556 O O . VAL A 1 209 ? 30.244 -14.681 -18.247 1.00 56.56 209 VAL A O 1
ATOM 1559 N N . GLY A 1 210 ? 29.631 -15.603 -16.299 1.00 48.75 210 GLY A N 1
ATOM 1560 C CA . GLY A 1 210 ? 30.892 -16.302 -16.088 1.00 48.75 210 GLY A CA 1
ATOM 1561 C C . GLY A 1 210 ? 31.142 -17.210 -17.288 1.00 48.75 210 GLY A C 1
ATOM 1562 O O . GLY A 1 210 ? 30.282 -18.020 -17.642 1.00 48.75 210 GLY A O 1
ATOM 1563 N N . GLY A 1 211 ? 32.279 -17.023 -17.960 1.00 43.28 211 GLY A N 1
ATOM 1564 C CA . GLY A 1 211 ? 32.647 -17.844 -19.105 1.00 43.28 211 GLY A CA 1
ATOM 1565 C C . GLY A 1 211 ? 32.525 -19.318 -18.732 1.00 43.28 211 GLY A C 1
ATOM 1566 O O . GLY A 1 211 ? 33.051 -19.742 -17.702 1.00 43.28 211 GLY A O 1
ATOM 1567 N N . ARG A 1 212 ? 31.813 -20.100 -19.555 1.00 42.00 212 ARG A N 1
ATOM 1568 C CA . ARG A 1 212 ? 31.888 -21.564 -19.490 1.00 42.00 212 ARG A CA 1
ATOM 1569 C C . ARG A 1 212 ? 33.368 -21.915 -19.610 1.00 42.00 212 ARG A C 1
ATOM 1571 O O . ARG A 1 212 ? 33.958 -21.702 -20.666 1.00 42.00 212 ARG A O 1
ATOM 1578 N N . ALA A 1 213 ? 33.958 -22.395 -18.520 1.00 45.62 213 ALA A N 1
ATOM 1579 C CA . ALA A 1 213 ? 35.220 -23.105 -18.585 1.00 45.62 213 ALA A CA 1
ATOM 1580 C C . ALA A 1 213 ? 34.964 -24.349 -19.447 1.00 45.62 213 ALA A C 1
ATOM 1582 O O . ALA A 1 213 ? 34.231 -25.249 -19.032 1.00 45.62 213 ALA A O 1
ATOM 1583 N N . CYS A 1 214 ? 35.448 -24.306 -20.688 1.00 40.88 214 CYS A N 1
ATOM 1584 C CA . CYS A 1 214 ? 35.591 -25.478 -21.543 1.00 40.88 214 CYS A CA 1
ATOM 1585 C C . CYS A 1 214 ? 36.728 -26.358 -21.022 1.00 40.88 214 CYS A C 1
ATOM 1587 O O . CYS A 1 214 ? 37.734 -25.783 -20.543 1.00 40.88 214 CYS A O 1
#

Radius of gyration: 25.59 Å; chains: 1; bounding box: 56×50×70 Å

Secondary structure (DSSP, 8-state):
---PPEEEEEEEETTEEEEEEEEHHHHHHHHHHSTT-EEEETTEEE-HHHHTTS---TT--EEEEPP-TT-TTS-EEEEEEEETTEEEEEEEEHHHHHHHHHTSTT-EEEETTEEE-TTTTTT----TT--EEEEPP----TTSPEEEEEEEETTEEEEEEEEHHHHHHHHHHSTT-EEEETTEEE-TTTGGG----TT--EEEEPP-------

Sequence (214 aa):
MQNEKMFEVEIADASGHSTVQMSQNEIAEKANQTQGSWVFVNDQLVSATDIAEMNLEAGSRIRLMPGLVGGQDAPTFVVEIADSTGHTEAVMTQAELAEKASLRQGSWVFVNDQLVDVADVAEMNLDADSRIRLMPGLVGGQDAPLFEVEIADASGHTTVQMTQADVAEKAGQTQGSWVFVNDQLVSAADIAGMNLDAGSRIRLMPGLVGGRAC